Protein AF-A0A3A6MXV9-F1 (afdb_monomer)

Foldseek 3Di:
DPDPPQDVVVLLVLLLVLLVLLLCLVVVVLVDCLQVVQCVVDDVNHGVSLVSLVLSLVLLVCLLVVVLVVNLVSLVVVLVVLVVVCVVCVVVVHHRPSSVVSSVSSVVSSVCSVPHDDDNVSSNVSSVVRSVVSVCSSVVCVVVVVVPVPCPPDVVVLVVVVVVVVVVVVVVVVVVVVVVPPDDDDDDDDDDDDDDDDDDDDDDDDDDDPDDDQPWDWWAFLVRDTDTDRQAQAKEFEDFLPDPLVLLLLVVLLVDDLSHRHAYEYEDQPDSVPVNVRSVSSCVSNVSNPTYIYDHDDPDPDPRKIWHCPPHIDIDHGNVRSSVVSVPRD

Mean predicted aligned error: 14.32 Å

Radius of gyration: 31.16 Å; Cα contacts (8 Å, |Δi|>4): 340; chains: 1; bounding box: 63×46×112 Å

Sequence (330 aa):
MRCVFQSPALYTALALYAAGLSYFTSAGLCITDACGQTVHYAFLGYPWGVWGAVFYAVVAGLFAAGAVWPLRAAMLVGVGVHAYLVAILIRNGISCLLCLHLAFLALGLAVAAFTVRLSPLVARRYAFLFSLPAIAIVLAPAMFGYAHTQREPDLAEVLDALRQEAAGEFRAGTHSAQTAADFREPVPADEPAKPAAHPEKPVPEPSPKQEGPEPVLLAFDARGTVVQLNLRERPALLFSWWCSSCDRALSEAIKMPPERRPVPVATYFRDRNNLQAEIQRSQEKASLLGPVYHVLEPPAEGVPALLWHDGELRTVVGAASVLDAMAHVP

pLDDT: mean 77.23, std 16.77, range [41.44, 98.5]

Solvent-accessible surface area (backbone atoms only — not comparable to full-atom values): 19382 Å² total; per-residue (Å²): 135,84,78,85,86,74,52,68,64,56,57,50,52,52,51,49,49,50,49,52,52,46,45,46,44,55,72,67,65,42,92,48,69,67,64,69,59,36,52,84,63,35,58,95,84,37,42,56,48,59,54,50,48,53,48,51,52,51,47,49,50,28,46,37,69,57,38,61,67,63,32,46,51,51,31,53,50,50,31,52,51,37,51,50,53,51,50,52,33,50,74,70,76,42,84,53,71,64,62,52,49,51,32,54,48,39,45,51,52,32,54,45,60,74,70,54,87,74,53,64,70,57,36,42,60,52,26,62,74,51,45,56,59,51,51,49,63,57,47,50,48,65,62,52,48,60,67,58,74,70,67,68,75,55,64,67,59,55,52,49,50,53,50,50,52,58,55,49,57,56,58,62,55,56,69,66,54,68,80,68,70,86,77,76,82,88,77,85,86,83,87,82,90,80,85,89,80,80,91,75,83,81,75,85,72,79,77,76,78,83,72,69,82,74,68,55,47,77,29,24,43,90,85,69,48,81,42,78,42,52,21,69,80,42,34,36,35,35,28,34,69,85,41,70,62,24,52,58,50,54,55,55,40,55,74,41,59,82,88,66,31,44,45,44,30,35,28,80,72,87,51,74,94,44,44,67,62,51,50,51,48,32,37,66,73,46,47,86,71,43,83,47,30,35,31,91,74,63,96,55,100,54,67,19,20,34,36,32,39,86,92,50,87,44,76,39,63,35,44,70,52,32,54,58,45,64,75,68,59,121

Secondary structure (DSSP, 8-state):
---S---HHHHHHHHHHHHHHHHHIIIII-SSTTTGGGGGG-BTTB-HHHHHHHHHHHHHHHHHTT-HHHHHHHHHHHHHHHHHHHHHHHHTT---HHHHHHHHHHHHHHHHHHH----HHHHHHHHHHHHHHHHHHHHHHHHHHHHHTT-PPPHHHHHHHHHHHHHHHHHHHHHHHTTS-S--PPPPP----------PPPP-PPPPP-PPPP-EEEEE-TTS-EEEEETTTS-EEEE-TT-HHHHHHHHHHHHS-GGGPPEEEE---S-GGGHHHHHHHHHHHHGGGSPPEE-SS-SSSSSSEEEEESSSEEEEESHHHHHHHHHH--

Nearest PDB structures (foldseek):
  3zx6-assembly1_B  TM=2.839E-01  e=4.112E+00  Archaeoglobus fulgidus DSM 4304

Structure (mmCIF, N/CA/C/O backbone):
data_AF-A0A3A6MXV9-F1
#
_entry.id   AF-A0A3A6MXV9-F1
#
loop_
_atom_site.group_PDB
_atom_site.id
_atom_site.type_symbol
_atom_site.label_atom_id
_atom_site.label_alt_id
_atom_site.label_comp_id
_atom_site.label_asym_id
_atom_site.label_entity_id
_atom_site.label_seq_id
_atom_site.pdbx_PDB_ins_code
_atom_site.Cartn_x
_atom_site.Cartn_y
_atom_site.Cartn_z
_atom_site.occupancy
_atom_site.B_iso_or_equiv
_atom_site.auth_seq_id
_atom_site.auth_comp_id
_atom_site.auth_asym_id
_atom_site.auth_atom_id
_atom_site.pdbx_PDB_model_num
ATOM 1 N N . MET A 1 1 ? 23.632 19.189 -43.842 1.00 42.81 1 MET A N 1
ATOM 2 C CA . MET A 1 1 ? 23.562 19.178 -42.365 1.00 42.81 1 MET A CA 1
ATOM 3 C C . MET A 1 1 ? 23.322 17.745 -41.898 1.00 42.81 1 MET A C 1
ATOM 5 O O . MET A 1 1 ? 22.244 17.219 -42.132 1.00 42.81 1 MET A O 1
ATOM 9 N N . ARG A 1 2 ? 24.334 17.067 -41.338 1.00 41.44 2 ARG A N 1
ATOM 10 C CA . ARG A 1 2 ? 24.153 15.760 -40.682 1.00 41.44 2 ARG A CA 1
ATOM 11 C C . ARG A 1 2 ? 23.713 16.052 -39.244 1.00 41.44 2 ARG A C 1
ATOM 13 O O . ARG A 1 2 ? 24.496 16.616 -38.490 1.00 41.44 2 ARG A O 1
ATOM 20 N N . CYS A 1 3 ? 22.455 15.773 -38.904 1.00 43.03 3 CYS A N 1
ATOM 21 C CA . CYS A 1 3 ? 21.920 16.000 -37.560 1.00 43.03 3 CYS A CA 1
ATOM 22 C C . CYS A 1 3 ? 22.746 15.227 -36.517 1.00 43.03 3 CYS A C 1
ATOM 24 O O . CYS A 1 3 ? 22.893 14.012 -36.607 1.00 43.03 3 CYS A O 1
ATOM 26 N N . VAL A 1 4 ? 23.270 15.952 -35.528 1.00 46.72 4 VAL A N 1
ATOM 27 C CA . VAL A 1 4 ? 24.241 15.502 -34.510 1.00 46.72 4 VAL A CA 1
ATOM 28 C C . VAL A 1 4 ? 23.614 14.613 -33.411 1.00 46.72 4 VAL A C 1
ATOM 30 O O . VAL A 1 4 ? 24.307 14.112 -32.536 1.00 46.72 4 VAL A O 1
ATOM 33 N N . PHE A 1 5 ? 22.317 14.309 -33.478 1.00 47.00 5 PHE A N 1
ATOM 34 C CA . PHE A 1 5 ? 21.586 13.579 -32.427 1.00 47.00 5 PHE A CA 1
ATOM 35 C C . PHE A 1 5 ? 21.514 12.045 -32.601 1.00 47.00 5 PHE A C 1
ATOM 37 O O . PHE A 1 5 ? 20.592 11.402 -32.112 1.00 47.00 5 PHE A O 1
ATOM 44 N N . GLN A 1 6 ? 22.481 11.424 -33.285 1.00 55.59 6 GLN A N 1
ATOM 45 C CA . GLN A 1 6 ? 22.516 9.967 -33.512 1.00 55.59 6 GLN A CA 1
ATOM 46 C C . GLN A 1 6 ? 23.668 9.283 -32.770 1.00 55.59 6 GLN A C 1
ATOM 48 O O . GLN A 1 6 ? 24.400 8.488 -33.354 1.00 55.59 6 GLN A O 1
ATOM 53 N N . SER A 1 7 ? 23.868 9.594 -31.489 1.00 61.34 7 SER A N 1
ATOM 54 C CA . SER A 1 7 ? 24.841 8.871 -30.670 1.00 61.34 7 SER A CA 1
ATOM 55 C C . SER A 1 7 ? 24.144 7.663 -30.009 1.00 61.34 7 SER A C 1
ATOM 57 O O . SER A 1 7 ? 23.321 7.830 -29.109 1.00 61.34 7 SER A O 1
ATOM 59 N N . PRO A 1 8 ? 24.425 6.419 -30.437 1.00 62.41 8 PRO A N 1
ATOM 60 C CA . PRO A 1 8 ? 23.927 5.215 -29.762 1.00 62.41 8 PRO A CA 1
ATOM 61 C C . PRO A 1 8 ? 24.428 5.103 -28.317 1.00 62.41 8 PRO A C 1
ATOM 63 O O . PRO A 1 8 ? 23.800 4.434 -27.497 1.00 62.41 8 PRO A O 1
ATOM 66 N N . ALA A 1 9 ? 25.506 5.818 -27.978 1.00 63.59 9 ALA A N 1
ATOM 67 C CA . ALA A 1 9 ? 25.952 6.006 -26.604 1.00 63.59 9 ALA A CA 1
ATOM 68 C C . ALA A 1 9 ? 24.877 6.688 -25.739 1.00 63.59 9 ALA A C 1
ATOM 70 O O . ALA A 1 9 ? 24.626 6.234 -24.628 1.00 63.59 9 ALA A O 1
ATOM 71 N N . LEU A 1 10 ? 24.190 7.714 -26.258 1.00 66.69 10 LEU A N 1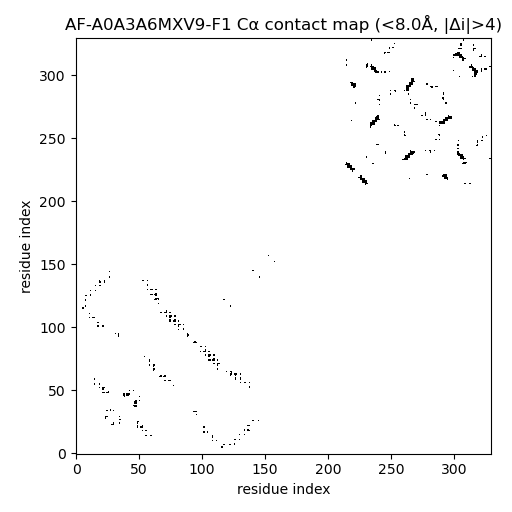
ATOM 72 C CA . LEU A 1 10 ? 23.129 8.421 -25.534 1.00 66.69 10 LEU A CA 1
ATOM 73 C C . LEU A 1 10 ? 21.915 7.518 -25.282 1.00 66.69 10 LEU A C 1
ATOM 75 O O . LEU A 1 10 ? 21.396 7.490 -24.171 1.00 66.69 10 LEU A O 1
ATOM 79 N N . TYR A 1 11 ? 21.495 6.744 -26.289 1.00 63.72 11 TYR A N 1
ATOM 80 C CA . TYR A 1 11 ? 20.372 5.808 -26.146 1.00 63.72 11 TYR A CA 1
ATOM 81 C C . TYR A 1 11 ? 20.656 4.758 -25.071 1.00 63.72 11 TYR A C 1
ATOM 83 O O . TYR A 1 11 ? 19.809 4.447 -24.237 1.00 63.72 11 TYR A O 1
ATOM 91 N N . THR A 1 12 ? 21.887 4.254 -25.060 1.00 62.16 12 THR A N 1
ATOM 92 C CA . THR A 1 12 ? 22.281 3.213 -24.118 1.00 62.16 12 THR A CA 1
ATOM 93 C C . THR A 1 12 ? 22.479 3.761 -22.704 1.00 62.16 12 THR A C 1
ATOM 95 O O . THR A 1 12 ? 22.063 3.124 -21.740 1.00 62.16 12 THR A O 1
ATOM 98 N N . ALA A 1 13 ? 23.028 4.972 -22.571 1.00 67.19 13 ALA A N 1
ATOM 99 C CA . ALA A 1 13 ? 23.107 5.675 -21.295 1.00 67.19 13 ALA A CA 1
ATOM 100 C C . ALA A 1 13 ? 21.711 5.955 -20.715 1.00 67.19 13 ALA A C 1
ATOM 102 O O . ALA A 1 13 ? 21.497 5.738 -19.527 1.00 67.19 13 ALA A O 1
ATOM 103 N N . LEU A 1 14 ? 20.744 6.358 -21.549 1.00 65.00 14 LEU A N 1
ATOM 104 C CA . LEU A 1 14 ? 19.353 6.562 -21.131 1.00 65.00 14 LEU A CA 1
ATOM 105 C C . LEU A 1 14 ? 18.675 5.253 -20.705 1.00 65.00 14 LEU A C 1
ATOM 107 O O . LEU A 1 14 ? 17.962 5.244 -19.707 1.00 65.00 14 LEU A O 1
ATOM 111 N N . ALA A 1 15 ? 18.917 4.146 -21.414 1.00 64.12 15 ALA A N 1
ATOM 112 C CA . ALA A 1 15 ? 18.373 2.837 -21.051 1.00 64.12 15 ALA A CA 1
ATOM 113 C C . ALA A 1 15 ? 18.965 2.304 -19.733 1.00 64.12 15 ALA A C 1
ATOM 115 O O . ALA A 1 15 ? 18.234 1.788 -18.891 1.00 64.12 15 ALA A O 1
ATOM 116 N N . LEU A 1 16 ? 20.272 2.471 -19.515 1.00 65.00 16 LEU A N 1
ATOM 117 C CA . LEU A 1 16 ? 20.921 2.104 -18.254 1.00 65.00 16 LEU A CA 1
ATOM 118 C C . LEU A 1 16 ? 20.510 2.998 -17.095 1.00 65.00 16 LEU A C 1
ATOM 120 O O . LEU A 1 16 ? 20.307 2.503 -15.990 1.00 65.00 16 LEU A O 1
ATOM 124 N N . TYR A 1 17 ? 20.349 4.294 -17.348 1.00 69.75 17 TYR A N 1
ATOM 125 C CA . TYR A 1 17 ? 19.795 5.217 -16.371 1.00 69.75 17 TYR A CA 1
ATOM 126 C C . TYR A 1 17 ? 18.364 4.811 -15.994 1.00 69.75 17 TYR A C 1
ATOM 128 O O . TYR A 1 17 ? 18.056 4.730 -14.811 1.00 69.75 17 TYR A O 1
ATOM 136 N N . ALA A 1 18 ? 17.522 4.451 -16.971 1.00 65.06 18 ALA A N 1
ATOM 137 C CA . ALA A 1 18 ? 16.171 3.941 -16.729 1.00 65.06 18 ALA A CA 1
ATOM 138 C C . ALA A 1 18 ? 16.171 2.647 -15.901 1.00 65.06 18 ALA A C 1
ATOM 140 O O . ALA A 1 18 ? 15.389 2.521 -14.958 1.00 65.06 18 ALA A O 1
ATOM 141 N N . ALA A 1 19 ? 17.057 1.700 -16.228 1.00 63.38 19 ALA A N 1
ATOM 142 C CA . ALA A 1 19 ? 17.192 0.431 -15.517 1.00 63.38 19 ALA A CA 1
ATOM 143 C C . ALA A 1 19 ? 17.711 0.631 -14.084 1.00 63.38 19 ALA A C 1
ATOM 145 O O . ALA A 1 19 ? 17.154 0.065 -13.148 1.00 63.38 19 ALA A O 1
ATOM 146 N N . GLY A 1 20 ? 18.723 1.483 -13.899 1.00 67.31 20 GLY A N 1
ATOM 147 C CA . GLY A 1 20 ? 19.256 1.845 -12.586 1.00 67.31 20 GLY A CA 1
ATOM 148 C C . GLY A 1 20 ? 18.233 2.588 -11.727 1.00 67.31 20 GLY A C 1
ATOM 149 O O . GLY A 1 20 ? 18.083 2.269 -10.553 1.00 67.31 20 GLY A O 1
ATOM 150 N N . LEU A 1 21 ? 17.473 3.518 -12.313 1.00 65.62 21 LEU A N 1
ATOM 151 C CA . LEU A 1 21 ? 16.408 4.246 -11.622 1.00 65.62 21 LEU A CA 1
ATOM 152 C C . LEU A 1 21 ? 15.254 3.308 -11.237 1.00 65.62 21 LEU A C 1
ATOM 154 O O . LEU A 1 21 ? 14.772 3.362 -10.110 1.00 65.62 21 LEU A O 1
ATOM 158 N N . SER A 1 22 ? 14.866 2.396 -12.135 1.00 60.88 22 SER A N 1
ATOM 159 C CA . SER A 1 22 ? 13.854 1.364 -11.862 1.00 60.88 22 SER A CA 1
ATOM 160 C C . SER A 1 22 ? 14.312 0.400 -10.761 1.00 60.88 22 SER A C 1
ATOM 162 O O . SER A 1 22 ? 13.540 0.060 -9.862 1.00 60.88 22 SER A O 1
ATOM 164 N N . TYR A 1 23 ? 15.589 0.014 -10.769 1.00 63.88 23 TYR A N 1
ATOM 165 C CA . TYR A 1 23 ? 16.181 -0.785 -9.702 1.00 63.88 23 TYR A CA 1
ATOM 166 C C . TYR A 1 23 ? 16.133 -0.049 -8.359 1.00 63.88 23 TYR A C 1
ATOM 168 O O . TYR A 1 23 ? 15.606 -0.586 -7.383 1.00 63.88 23 TYR A O 1
ATOM 176 N N . PHE A 1 24 ? 16.589 1.203 -8.333 1.00 63.06 24 PHE A N 1
ATOM 177 C CA . PHE A 1 24 ? 16.574 2.045 -7.140 1.00 63.06 24 PHE A CA 1
ATOM 178 C C . PHE A 1 24 ? 15.153 2.176 -6.570 1.00 63.06 24 PHE A C 1
ATOM 180 O O . PHE A 1 24 ? 14.959 2.084 -5.361 1.00 63.06 24 PHE A O 1
ATOM 187 N N . THR A 1 25 ? 14.130 2.272 -7.428 1.00 58.31 25 THR A N 1
ATOM 188 C CA . THR A 1 25 ? 12.729 2.251 -6.974 1.00 58.31 25 THR A CA 1
ATOM 189 C C . THR A 1 25 ? 12.270 0.916 -6.408 1.00 58.31 25 THR A C 1
ATOM 191 O O . THR A 1 25 ? 11.519 0.904 -5.436 1.00 58.31 25 THR A O 1
ATOM 194 N N . SER A 1 26 ? 12.707 -0.202 -6.992 1.00 55.72 26 SER A N 1
ATOM 195 C CA . SER A 1 26 ? 12.303 -1.546 -6.561 1.00 55.72 26 SER A CA 1
ATOM 196 C C . SER A 1 26 ? 12.978 -1.997 -5.263 1.00 55.72 26 SER A C 1
ATOM 198 O O . SER A 1 26 ? 12.388 -2.761 -4.509 1.00 55.72 26 SER A O 1
ATOM 200 N N . ALA A 1 27 ? 14.170 -1.475 -4.959 1.00 57.47 27 ALA A N 1
ATOM 201 C CA . ALA A 1 27 ? 14.917 -1.763 -3.734 1.00 57.47 27 ALA A CA 1
ATOM 202 C C . ALA A 1 27 ? 14.383 -1.012 -2.493 1.00 57.47 27 ALA A C 1
ATOM 204 O O . ALA A 1 27 ? 15.086 -0.894 -1.495 1.00 57.47 27 ALA A O 1
ATOM 205 N N . GLY A 1 28 ? 13.167 -0.456 -2.553 1.00 50.59 28 GLY A N 1
ATOM 206 C CA . GLY A 1 28 ? 12.550 0.250 -1.426 1.00 50.59 28 GLY A CA 1
ATOM 207 C C . GLY A 1 28 ? 13.080 1.667 -1.180 1.00 50.59 28 GLY A C 1
ATOM 208 O O . GLY A 1 28 ? 12.608 2.334 -0.269 1.00 50.59 28 GLY A O 1
ATOM 209 N N . LEU A 1 29 ? 13.998 2.176 -2.012 1.00 49.97 29 LEU A N 1
ATOM 210 C CA . LEU A 1 29 ? 14.511 3.555 -1.921 1.00 49.97 29 LEU A CA 1
ATOM 211 C C . LEU A 1 29 ? 13.610 4.580 -2.626 1.00 49.97 29 LEU A C 1
ATOM 213 O O . LEU A 1 29 ? 13.958 5.755 -2.750 1.00 49.97 29 LEU A O 1
ATOM 217 N N . CYS A 1 30 ? 12.436 4.154 -3.095 1.00 51.25 30 CYS A N 1
ATOM 218 C CA . CYS A 1 30 ? 11.380 5.076 -3.473 1.00 51.25 30 CYS A CA 1
ATOM 219 C C . CYS A 1 30 ? 10.955 5.825 -2.195 1.00 51.25 30 CYS A C 1
ATOM 221 O O . CYS A 1 30 ? 10.228 5.284 -1.372 1.00 51.25 30 CYS A O 1
ATOM 223 N N . ILE A 1 31 ? 11.438 7.066 -2.040 1.00 47.78 31 ILE A N 1
ATOM 224 C CA . ILE A 1 31 ? 11.242 7.952 -0.868 1.00 47.78 31 ILE A CA 1
ATOM 225 C C . ILE A 1 31 ? 9.748 8.143 -0.522 1.00 47.78 31 ILE A C 1
ATOM 227 O O . ILE A 1 31 ? 9.400 8.597 0.563 1.00 47.78 31 ILE A O 1
ATOM 231 N N . THR A 1 32 ? 8.848 7.782 -1.439 1.00 52.66 32 THR A N 1
ATOM 232 C CA . THR A 1 32 ? 7.401 7.865 -1.265 1.00 52.66 32 THR A CA 1
ATOM 233 C C . THR A 1 32 ? 6.772 6.481 -1.084 1.00 52.66 32 THR A C 1
ATOM 235 O O . THR A 1 32 ? 6.899 5.628 -1.967 1.00 52.66 32 THR A O 1
ATOM 238 N N . ASP A 1 33 ? 5.962 6.326 -0.032 1.00 56.81 33 ASP A N 1
ATOM 239 C CA . ASP A 1 33 ? 5.089 5.170 0.258 1.00 56.81 33 ASP A CA 1
ATOM 240 C C . ASP A 1 33 ? 4.231 4.690 -0.931 1.00 56.81 33 ASP A C 1
ATOM 242 O O . ASP A 1 33 ? 3.772 3.548 -0.962 1.00 56.81 33 ASP A O 1
ATOM 246 N N . ALA A 1 34 ? 4.041 5.543 -1.941 1.00 57.94 34 ALA A N 1
ATOM 247 C CA . ALA A 1 34 ? 3.333 5.242 -3.179 1.00 57.94 34 ALA A CA 1
ATOM 248 C C . ALA A 1 34 ? 3.830 3.961 -3.873 1.00 57.94 34 ALA A C 1
ATOM 250 O O . ALA A 1 34 ? 3.016 3.184 -4.364 1.00 57.94 34 ALA A O 1
ATOM 251 N N . CYS A 1 35 ? 5.147 3.715 -3.891 1.00 59.00 35 CYS A N 1
ATOM 252 C CA . CYS A 1 35 ? 5.720 2.511 -4.498 1.00 59.00 35 CYS A CA 1
ATOM 253 C C . CYS A 1 35 ? 5.377 1.248 -3.683 1.00 59.00 35 CYS A C 1
ATOM 255 O O . CYS A 1 35 ? 5.033 0.219 -4.264 1.00 59.00 35 CYS A O 1
ATOM 257 N N . GLY A 1 36 ? 5.396 1.338 -2.348 1.00 58.66 36 GLY A N 1
ATOM 258 C CA . GLY A 1 36 ? 5.031 0.238 -1.447 1.00 58.66 36 GLY A CA 1
ATOM 259 C C . GLY A 1 36 ? 3.548 -0.132 -1.519 1.00 58.66 36 GLY A C 1
ATOM 260 O O . GLY A 1 36 ? 3.197 -1.299 -1.407 1.00 58.66 36 GLY A O 1
ATOM 261 N N . GLN A 1 37 ? 2.666 0.825 -1.820 1.00 59.44 37 GLN A N 1
ATOM 262 C CA . GLN A 1 37 ? 1.247 0.523 -2.036 1.00 59.44 37 GLN A CA 1
ATOM 263 C C . GLN A 1 37 ? 0.957 -0.143 -3.388 1.00 59.44 37 GLN A C 1
ATOM 265 O O . GLN A 1 37 ? -0.128 -0.692 -3.579 1.00 59.44 37 GLN A O 1
ATOM 270 N N . THR A 1 38 ? 1.920 -0.176 -4.322 1.00 62.22 38 THR A N 1
ATOM 271 C CA . THR A 1 38 ? 1.733 -0.917 -5.582 1.00 62.22 38 THR A CA 1
ATOM 272 C C . THR A 1 38 ? 1.776 -2.434 -5.425 1.00 62.22 38 THR A C 1
ATOM 274 O O . THR A 1 38 ? 1.429 -3.143 -6.369 1.00 62.22 38 THR A O 1
ATOM 277 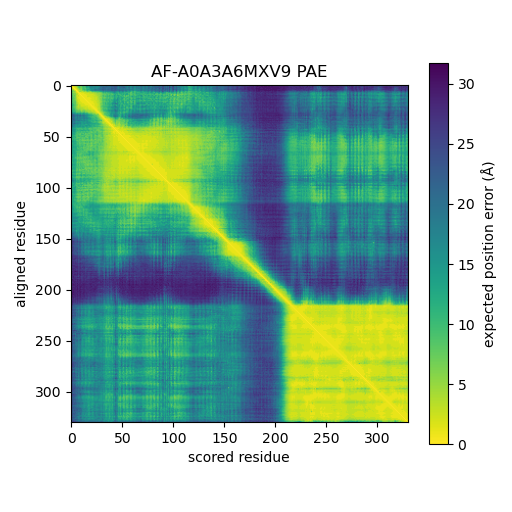N N . VAL A 1 39 ? 2.128 -2.939 -4.239 1.00 60.28 39 VAL A N 1
ATOM 278 C CA . VAL A 1 39 ? 2.101 -4.372 -3.917 1.00 60.28 39 VAL A CA 1
ATOM 279 C C . VAL A 1 39 ? 0.676 -4.933 -4.029 1.00 60.28 39 VAL A C 1
ATOM 281 O O . VAL A 1 39 ? 0.503 -6.052 -4.497 1.00 60.28 39 VAL A O 1
ATOM 284 N N . HIS A 1 40 ? -0.358 -4.129 -3.748 1.00 61.94 40 HIS A N 1
ATOM 285 C CA . HIS A 1 40 ? -1.759 -4.512 -3.983 1.00 61.94 40 HIS A CA 1
ATOM 286 C C . HIS A 1 40 ? -2.119 -4.656 -5.466 1.00 61.94 40 HIS A C 1
ATOM 288 O O . HIS A 1 40 ? -3.090 -5.322 -5.809 1.00 61.94 40 HIS A O 1
ATOM 294 N N . TYR A 1 41 ? -1.331 -4.053 -6.355 1.00 67.94 41 TYR A N 1
ATOM 295 C CA . TYR A 1 41 ? -1.480 -4.197 -7.798 1.00 67.94 41 TYR A CA 1
ATOM 296 C C . TYR A 1 41 ? -0.535 -5.264 -8.358 1.00 67.94 41 TYR A C 1
ATOM 298 O O . TYR A 1 41 ? -0.235 -5.218 -9.544 1.00 67.94 41 TYR A O 1
ATOM 306 N N . ALA A 1 42 ? -0.037 -6.202 -7.546 1.00 73.38 42 ALA A N 1
ATOM 307 C CA . ALA A 1 42 ? 0.883 -7.235 -8.006 1.00 73.38 42 ALA A CA 1
ATOM 308 C C . ALA A 1 42 ? 0.365 -7.957 -9.262 1.00 73.38 42 ALA A C 1
ATOM 310 O O . ALA A 1 42 ? -0.782 -8.398 -9.333 1.00 73.38 42 ALA A O 1
ATOM 311 N N . PHE A 1 43 ? 1.238 -8.107 -10.254 1.00 78.81 43 PHE A N 1
ATOM 312 C CA . PHE A 1 43 ? 0.957 -8.918 -11.430 1.00 78.81 43 PHE A CA 1
ATOM 313 C C . PHE A 1 43 ? 1.581 -10.295 -11.200 1.00 78.81 43 PHE A C 1
ATOM 315 O O . PHE A 1 43 ? 2.772 -10.396 -10.904 1.00 78.81 43 PHE A O 1
ATOM 322 N N . LEU A 1 44 ? 0.767 -11.354 -11.260 1.00 81.56 44 LEU A N 1
ATOM 323 C CA . LEU A 1 44 ? 1.183 -12.732 -10.952 1.00 81.56 44 LEU A CA 1
ATOM 324 C C . LEU A 1 44 ? 1.884 -12.874 -9.583 1.00 81.56 44 LEU A C 1
ATOM 326 O O . LEU A 1 44 ? 2.854 -13.614 -9.455 1.00 81.56 44 LEU A O 1
ATOM 330 N N . GLY A 1 45 ? 1.424 -12.132 -8.570 1.00 72.38 45 GLY A N 1
ATOM 331 C CA . GLY A 1 45 ? 1.983 -12.188 -7.212 1.00 72.38 45 GLY A CA 1
ATOM 332 C C . GLY A 1 45 ? 3.300 -11.430 -7.012 1.00 72.38 45 GLY A C 1
ATOM 333 O O . GLY A 1 45 ? 3.814 -11.407 -5.899 1.00 72.38 45 GLY A O 1
ATOM 334 N N . TYR A 1 46 ? 3.828 -10.762 -8.044 1.00 74.56 46 TYR A N 1
ATOM 335 C CA . TYR A 1 46 ? 5.040 -9.946 -7.941 1.00 74.56 46 TYR A CA 1
ATOM 336 C C . TYR A 1 46 ? 4.741 -8.448 -8.100 1.00 74.56 46 TYR A C 1
ATOM 338 O O . TYR A 1 46 ? 3.891 -8.065 -8.914 1.00 74.56 46 TYR A O 1
ATOM 346 N N . PRO A 1 47 ? 5.455 -7.569 -7.372 1.00 75.38 47 PRO A N 1
ATOM 347 C CA . PRO A 1 47 ? 5.270 -6.127 -7.481 1.00 75.38 47 PRO A CA 1
ATOM 348 C C . PRO A 1 47 ? 5.665 -5.616 -8.874 1.00 75.38 47 PRO A C 1
ATOM 350 O O . PRO A 1 47 ? 6.587 -6.132 -9.509 1.00 75.38 47 PRO A O 1
ATOM 353 N N . TRP A 1 48 ? 5.011 -4.546 -9.340 1.00 79.69 48 TRP A N 1
ATOM 354 C CA . TRP A 1 48 ? 5.253 -3.957 -10.669 1.00 79.69 48 TRP A CA 1
ATOM 355 C C . TRP A 1 48 ? 6.712 -3.574 -10.933 1.00 79.69 48 TRP A C 1
ATOM 357 O O . TRP A 1 48 ? 7.146 -3.616 -12.082 1.00 79.69 48 TRP A O 1
ATOM 367 N N . GLY A 1 49 ? 7.485 -3.242 -9.894 1.00 76.00 49 GLY A N 1
ATOM 368 C CA . GLY A 1 49 ? 8.917 -2.962 -10.028 1.00 76.00 49 GLY A CA 1
ATOM 369 C C . GLY A 1 49 ? 9.705 -4.131 -10.632 1.00 76.00 49 GLY A C 1
ATOM 370 O O . GLY A 1 49 ? 10.554 -3.913 -11.494 1.00 76.00 49 GLY A O 1
ATOM 371 N N . VAL A 1 50 ? 9.369 -5.373 -10.256 1.00 76.75 50 VAL A N 1
ATOM 372 C CA . VAL A 1 50 ? 9.992 -6.588 -10.813 1.00 76.75 50 VAL A CA 1
ATOM 373 C C . VAL A 1 50 ? 9.662 -6.715 -12.298 1.00 76.75 50 VAL A C 1
ATOM 375 O O . VAL A 1 50 ? 10.553 -6.917 -13.121 1.00 76.75 50 VAL A O 1
ATOM 378 N N . TRP A 1 51 ? 8.397 -6.514 -12.670 1.00 82.25 51 TRP A N 1
ATOM 379 C CA . TRP A 1 51 ? 7.968 -6.553 -14.071 1.00 82.25 51 TRP A CA 1
ATOM 380 C C . TRP A 1 51 ? 8.574 -5.431 -14.913 1.00 82.25 51 TRP A C 1
ATOM 382 O O . TRP A 1 51 ? 8.920 -5.661 -16.070 1.00 82.25 51 TRP A O 1
ATOM 392 N N . GLY A 1 52 ? 8.776 -4.246 -14.333 1.00 81.25 52 GLY A N 1
ATOM 393 C CA . GLY A 1 52 ? 9.527 -3.162 -14.961 1.00 81.25 52 GLY A CA 1
ATOM 394 C C . GLY A 1 52 ? 10.965 -3.580 -15.278 1.00 81.25 52 GLY A C 1
ATOM 395 O O . GLY A 1 52 ? 11.426 -3.397 -16.403 1.00 81.25 52 GLY A O 1
ATOM 396 N N . ALA A 1 53 ? 11.657 -4.216 -14.329 1.00 77.06 53 ALA A N 1
ATOM 397 C CA . ALA A 1 53 ? 13.009 -4.729 -14.544 1.00 77.06 53 ALA A CA 1
ATOM 398 C C . ALA A 1 53 ? 13.060 -5.792 -15.660 1.00 77.06 53 ALA A C 1
ATOM 400 O O . ALA A 1 53 ? 13.905 -5.707 -16.555 1.00 77.06 53 ALA A O 1
ATOM 401 N N . VAL A 1 54 ? 12.113 -6.740 -15.661 1.00 81.06 54 VAL A N 1
ATOM 402 C CA . VAL A 1 54 ? 11.968 -7.747 -16.731 1.00 81.06 54 VAL A CA 1
ATOM 403 C C . VAL A 1 54 ? 11.735 -7.076 -18.086 1.00 81.06 54 VAL A C 1
ATOM 405 O O . VAL A 1 54 ? 12.399 -7.414 -19.065 1.00 81.06 54 VAL A O 1
ATOM 408 N N . PHE A 1 55 ? 10.841 -6.088 -18.151 1.00 86.00 55 PHE A N 1
ATOM 409 C CA . PHE A 1 55 ? 10.562 -5.330 -19.367 1.00 86.00 55 PHE A CA 1
ATOM 410 C C . PHE A 1 55 ? 11.825 -4.664 -19.930 1.00 86.00 55 PHE A C 1
ATOM 412 O O . PHE A 1 55 ? 12.150 -4.849 -21.105 1.00 86.00 55 PHE A O 1
ATOM 419 N N . TYR A 1 56 ? 12.579 -3.938 -19.099 1.00 81.00 56 TYR A N 1
ATOM 420 C CA . TYR A 1 56 ? 13.805 -3.273 -19.546 1.00 81.00 56 TYR A CA 1
ATOM 421 C C . TYR A 1 56 ? 14.890 -4.269 -19.976 1.00 81.00 56 TYR A C 1
ATOM 423 O O . TYR A 1 56 ? 15.611 -3.998 -20.939 1.00 81.00 56 TYR A O 1
ATOM 431 N N . ALA A 1 57 ? 14.972 -5.442 -19.341 1.00 79.50 57 ALA A N 1
ATOM 432 C CA . ALA A 1 57 ? 15.866 -6.514 -19.774 1.00 79.50 57 ALA A CA 1
ATOM 433 C C . ALA A 1 57 ? 15.493 -7.047 -21.171 1.00 79.50 57 ALA A C 1
ATOM 435 O O . ALA A 1 57 ? 16.369 -7.205 -22.025 1.00 79.50 57 ALA A O 1
ATOM 436 N N . VAL A 1 58 ? 14.198 -7.255 -21.444 1.00 84.88 58 VAL A N 1
ATOM 437 C CA . VAL A 1 58 ? 13.706 -7.659 -22.774 1.00 84.88 58 VAL A CA 1
ATOM 438 C C . VAL A 1 58 ? 14.024 -6.591 -23.819 1.00 84.88 58 VAL A C 1
ATOM 440 O O . VAL A 1 58 ? 14.575 -6.910 -24.872 1.00 84.88 58 VAL A O 1
ATOM 443 N N . VAL A 1 59 ? 13.745 -5.319 -23.529 1.00 86.19 59 VAL A N 1
ATOM 444 C CA . VAL A 1 59 ? 14.060 -4.189 -24.421 1.00 86.19 59 VAL A CA 1
ATOM 445 C C . VAL A 1 59 ? 15.557 -4.137 -24.741 1.00 86.19 59 VAL A C 1
ATOM 447 O O . VAL A 1 59 ? 15.932 -4.009 -25.909 1.00 86.19 59 VAL A O 1
ATOM 450 N N . ALA A 1 60 ? 16.418 -4.295 -23.733 1.00 78.56 60 ALA A N 1
ATOM 451 C CA . ALA A 1 60 ? 17.864 -4.342 -23.920 1.00 78.56 60 ALA A CA 1
ATOM 452 C C . ALA A 1 60 ? 18.291 -5.528 -24.804 1.00 78.56 60 ALA A C 1
ATOM 454 O O . ALA A 1 60 ? 19.113 -5.356 -25.705 1.00 78.56 60 ALA A O 1
ATOM 455 N N . GLY A 1 61 ? 17.701 -6.711 -24.604 1.00 81.00 61 GLY A N 1
ATOM 456 C CA . GLY A 1 61 ? 17.946 -7.892 -25.435 1.00 81.00 61 GLY A CA 1
ATOM 457 C C . GLY A 1 61 ? 17.519 -7.703 -26.895 1.00 81.00 61 GLY A C 1
ATOM 458 O O . GLY A 1 61 ? 18.273 -8.027 -27.812 1.00 81.00 61 GLY A O 1
ATOM 459 N N . LEU A 1 62 ? 16.345 -7.110 -27.133 1.00 84.69 62 LEU A N 1
ATOM 460 C CA . LEU A 1 62 ? 15.852 -6.805 -28.482 1.00 84.69 62 LEU A CA 1
ATOM 461 C C . LEU A 1 62 ? 16.739 -5.780 -29.195 1.00 84.69 62 LEU A C 1
ATOM 463 O O . LEU A 1 62 ? 17.039 -5.935 -30.382 1.00 84.69 62 LEU A O 1
ATOM 467 N N . PHE A 1 63 ? 17.203 -4.762 -28.467 1.00 81.19 63 PHE A N 1
ATOM 468 C CA . PHE A 1 63 ? 18.180 -3.804 -28.973 1.00 81.19 63 PHE A CA 1
ATOM 469 C C . PHE A 1 63 ? 19.503 -4.495 -29.333 1.00 81.19 63 PHE A C 1
ATOM 471 O O . PHE A 1 63 ? 20.042 -4.272 -30.419 1.00 81.19 63 PHE A O 1
ATOM 478 N N . ALA A 1 64 ? 19.986 -5.392 -28.469 1.00 76.12 64 ALA A N 1
ATOM 479 C CA . ALA A 1 64 ? 21.207 -6.161 -28.686 1.00 76.12 64 ALA A CA 1
ATOM 480 C C . ALA A 1 64 ? 21.156 -7.075 -29.911 1.00 76.12 64 ALA A C 1
ATOM 482 O O . ALA A 1 64 ? 22.135 -7.182 -30.653 1.00 76.12 64 ALA A O 1
ATOM 483 N N . ALA A 1 65 ? 20.000 -7.689 -30.149 1.00 81.00 65 ALA A N 1
ATOM 484 C CA . ALA A 1 65 ? 19.749 -8.526 -31.312 1.00 81.00 65 ALA A CA 1
ATOM 485 C C . ALA A 1 65 ? 19.580 -7.724 -32.617 1.00 81.00 65 ALA A C 1
ATOM 487 O O . ALA A 1 65 ? 19.497 -8.317 -33.690 1.00 81.00 65 ALA A O 1
ATOM 488 N N . GLY A 1 66 ? 19.497 -6.388 -32.554 1.00 81.00 66 GLY A N 1
ATOM 489 C CA . GLY A 1 66 ? 19.156 -5.558 -33.710 1.00 81.00 66 GLY A CA 1
ATOM 490 C C . GLY A 1 66 ? 17.719 -5.776 -34.204 1.00 81.00 66 GLY A C 1
ATOM 491 O O . GLY A 1 66 ? 17.411 -5.485 -35.360 1.00 81.00 66 GLY A O 1
ATOM 492 N N . ALA A 1 67 ? 16.827 -6.285 -33.348 1.00 85.94 67 ALA A N 1
ATOM 493 C CA . ALA A 1 67 ? 15.443 -6.608 -33.678 1.00 85.94 67 ALA A CA 1
ATOM 494 C C . ALA A 1 67 ? 14.562 -5.345 -33.654 1.00 85.94 67 ALA A C 1
ATOM 496 O O . ALA A 1 67 ? 13.760 -5.136 -32.746 1.00 85.94 67 ALA A O 1
ATOM 497 N N . VAL A 1 68 ? 14.720 -4.479 -34.661 1.00 85.88 68 VAL A N 1
ATOM 498 C CA . VAL A 1 68 ? 14.140 -3.120 -34.685 1.00 85.88 68 VAL A CA 1
ATOM 499 C C . VAL A 1 68 ? 12.615 -3.104 -34.531 1.00 85.88 68 VAL A C 1
ATOM 501 O O . VAL A 1 68 ? 12.083 -2.299 -33.770 1.00 85.88 68 VAL A O 1
ATOM 504 N N . TRP A 1 69 ? 11.901 -3.972 -35.250 1.00 91.81 69 TRP A N 1
ATOM 505 C CA . TRP A 1 69 ? 10.435 -4.021 -35.195 1.00 91.81 69 TRP A CA 1
ATOM 506 C C . TRP A 1 69 ? 9.909 -4.516 -33.839 1.00 91.81 69 TRP A C 1
ATOM 508 O O . TRP A 1 69 ? 9.120 -3.792 -33.228 1.00 91.81 69 TRP A O 1
ATOM 518 N N . PRO A 1 70 ? 10.370 -5.671 -33.318 1.00 92.88 70 PRO A N 1
ATOM 519 C CA . PRO A 1 70 ? 10.017 -6.111 -31.970 1.00 92.88 70 PRO A CA 1
ATOM 520 C C . PRO A 1 70 ? 10.368 -5.092 -30.884 1.00 92.88 70 PRO A C 1
ATOM 522 O O . PRO A 1 70 ? 9.552 -4.849 -30.000 1.00 92.88 70 PRO A O 1
ATOM 525 N N . LEU A 1 71 ? 11.539 -4.447 -30.972 1.00 87.62 71 LEU A N 1
ATOM 526 C CA . LEU A 1 71 ? 11.944 -3.391 -30.042 1.00 87.62 71 LEU A CA 1
ATOM 527 C C . LEU A 1 71 ? 10.908 -2.263 -30.017 1.00 87.62 71 LEU A C 1
ATOM 529 O O . LEU A 1 71 ? 10.423 -1.889 -28.956 1.00 87.62 71 LEU A O 1
ATOM 533 N N . ARG A 1 72 ? 10.525 -1.744 -31.186 1.00 91.31 72 ARG A N 1
ATOM 534 C CA . ARG A 1 72 ? 9.528 -0.672 -31.303 1.00 91.31 72 ARG A CA 1
ATOM 535 C C . ARG A 1 72 ? 8.176 -1.060 -30.712 1.00 91.31 72 ARG A C 1
ATOM 537 O O . ARG A 1 72 ? 7.586 -0.259 -29.992 1.00 91.31 72 ARG A O 1
ATOM 544 N N . ALA A 1 73 ? 7.710 -2.276 -30.989 1.00 93.81 73 ALA A N 1
ATOM 545 C CA . ALA A 1 73 ? 6.468 -2.790 -30.423 1.00 93.81 73 ALA A CA 1
ATOM 546 C C . ALA A 1 73 ? 6.546 -2.880 -28.890 1.00 93.81 73 ALA A C 1
ATOM 548 O O . ALA A 1 73 ? 5.659 -2.373 -28.206 1.00 93.81 73 ALA A O 1
ATOM 549 N N . ALA A 1 74 ? 7.637 -3.435 -28.349 1.00 92.00 74 ALA A N 1
ATOM 550 C CA . ALA A 1 74 ? 7.864 -3.508 -26.908 1.00 92.00 74 ALA A CA 1
ATOM 551 C C . ALA A 1 74 ? 7.862 -2.113 -26.263 1.00 92.00 74 ALA A C 1
ATOM 553 O O . ALA A 1 74 ? 7.199 -1.910 -25.251 1.00 92.00 74 ALA A O 1
ATOM 554 N N . MET A 1 75 ? 8.517 -1.123 -26.876 1.00 91.94 75 MET A N 1
ATOM 555 C CA . MET A 1 75 ? 8.528 0.247 -26.351 1.00 91.94 75 MET A CA 1
ATOM 556 C C . MET A 1 75 ? 7.135 0.880 -26.311 1.00 91.94 75 MET A C 1
ATOM 558 O O . MET A 1 75 ? 6.800 1.533 -25.326 1.00 91.94 75 MET A O 1
ATOM 562 N N . LEU A 1 76 ? 6.298 0.661 -27.332 1.00 93.62 76 LEU A N 1
ATOM 563 C CA . LEU A 1 76 ? 4.911 1.141 -27.322 1.00 93.62 76 LEU A CA 1
ATOM 564 C C . LEU A 1 76 ? 4.084 0.482 -26.212 1.00 93.62 76 LEU A C 1
ATOM 566 O O . LEU A 1 76 ? 3.347 1.175 -25.511 1.00 93.62 76 LEU A O 1
ATOM 570 N N . VAL A 1 77 ? 4.243 -0.831 -26.016 1.00 93.75 77 VAL A N 1
ATOM 571 C CA . VAL A 1 77 ? 3.602 -1.550 -24.905 1.00 93.75 77 VAL A CA 1
ATOM 572 C C . VAL A 1 77 ? 4.057 -0.972 -23.565 1.00 93.75 77 VAL A C 1
ATOM 574 O O . VAL A 1 77 ? 3.217 -0.667 -22.725 1.00 93.75 77 VAL A O 1
ATOM 577 N N . GLY A 1 78 ? 5.360 -0.741 -23.385 1.00 89.94 78 GLY A N 1
ATOM 578 C CA . GLY A 1 78 ? 5.909 -0.135 -22.170 1.00 89.94 78 GLY A CA 1
ATOM 579 C C . GLY A 1 78 ? 5.329 1.248 -21.870 1.00 89.94 78 GLY A C 1
ATOM 580 O O . GLY A 1 78 ? 4.950 1.518 -20.733 1.00 89.94 78 GLY A O 1
ATOM 581 N N . VAL A 1 79 ? 5.190 2.106 -22.888 1.00 92.69 79 VAL A N 1
ATOM 582 C CA . VAL A 1 79 ? 4.534 3.420 -22.749 1.00 92.69 79 VAL A CA 1
ATOM 583 C C . VAL A 1 79 ? 3.076 3.264 -22.315 1.00 92.69 79 VAL A C 1
ATOM 585 O O . VAL A 1 79 ? 2.645 3.949 -21.389 1.00 92.69 79 VAL A O 1
ATOM 588 N N . GLY A 1 80 ? 2.328 2.348 -22.939 1.00 93.06 80 GLY A N 1
ATOM 589 C CA . GLY A 1 80 ? 0.936 2.072 -22.577 1.00 93.06 80 GLY A CA 1
ATOM 590 C C . GLY A 1 80 ? 0.786 1.589 -21.132 1.00 93.06 80 GLY A C 1
ATOM 591 O O . GLY A 1 80 ? -0.052 2.105 -20.395 1.00 93.06 80 GLY A O 1
ATOM 592 N N . VAL A 1 81 ? 1.642 0.659 -20.700 1.00 90.06 81 VAL A N 1
ATOM 593 C CA . VAL A 1 81 ? 1.659 0.147 -19.321 1.00 90.06 81 VAL A CA 1
ATOM 594 C C . VAL A 1 81 ? 2.007 1.257 -18.327 1.00 90.06 81 VAL A C 1
ATOM 596 O O . VAL A 1 81 ? 1.305 1.418 -17.332 1.00 90.06 81 VAL A O 1
ATOM 599 N N . HIS A 1 82 ? 3.028 2.076 -18.596 1.00 87.69 82 HIS A N 1
ATOM 600 C CA . HIS A 1 82 ? 3.365 3.206 -17.725 1.00 87.69 82 HIS A CA 1
ATOM 601 C C . HIS A 1 82 ? 2.227 4.228 -17.625 1.00 87.69 82 HIS A C 1
ATOM 603 O O . HIS A 1 82 ? 1.910 4.672 -16.522 1.00 87.69 82 HIS A O 1
ATOM 609 N N . ALA A 1 83 ? 1.585 4.576 -18.743 1.00 90.81 83 ALA A N 1
ATOM 610 C CA . ALA A 1 83 ? 0.442 5.484 -18.749 1.00 90.81 83 ALA A CA 1
ATOM 611 C C . ALA A 1 83 ? -0.732 4.922 -17.931 1.00 90.81 83 ALA A C 1
ATOM 613 O O . ALA A 1 83 ? -1.333 5.648 -17.141 1.00 90.81 83 ALA A O 1
ATOM 614 N N . TYR A 1 84 ? -1.014 3.623 -18.065 1.00 91.12 84 TYR A N 1
ATOM 615 C CA . TYR A 1 84 ? -2.033 2.929 -17.281 1.00 91.12 84 TYR A CA 1
ATOM 616 C C . TYR A 1 84 ? -1.729 2.957 -15.776 1.00 91.12 84 TYR A C 1
ATOM 618 O O . TYR A 1 84 ? -2.593 3.333 -14.983 1.00 91.12 84 TYR A O 1
ATOM 626 N N . LEU A 1 85 ? -0.494 2.634 -15.379 1.00 85.62 85 LEU A N 1
ATOM 627 C CA . LEU A 1 85 ? -0.076 2.666 -13.975 1.00 85.62 85 LEU A CA 1
ATOM 628 C C . LEU A 1 85 ? -0.171 4.079 -13.389 1.00 85.62 85 LEU A C 1
ATOM 630 O O . LEU A 1 85 ? -0.709 4.256 -12.299 1.00 85.62 85 LEU A O 1
ATOM 634 N N . VAL A 1 86 ? 0.281 5.098 -14.125 1.00 87.81 86 VAL A N 1
ATOM 635 C CA . VAL A 1 86 ? 0.151 6.501 -13.705 1.00 87.81 86 VAL A CA 1
ATOM 636 C C . VAL A 1 86 ? -1.321 6.905 -13.573 1.00 87.81 86 VAL A C 1
ATOM 638 O O . VAL A 1 86 ? -1.685 7.540 -12.586 1.00 87.81 86 VAL A O 1
ATOM 641 N N . ALA A 1 87 ? -2.184 6.504 -14.510 1.00 89.94 87 ALA A N 1
ATOM 642 C CA . ALA A 1 87 ? -3.615 6.797 -14.447 1.00 89.94 87 ALA A CA 1
ATOM 643 C C . ALA A 1 87 ? -4.289 6.153 -13.224 1.00 89.94 87 ALA A C 1
ATOM 645 O O . ALA A 1 87 ? -5.097 6.802 -12.559 1.00 89.94 87 ALA A O 1
ATOM 646 N N . ILE A 1 88 ? -3.930 4.908 -12.887 1.00 84.88 88 ILE A N 1
ATOM 647 C CA . ILE A 1 88 ? -4.401 4.244 -11.664 1.00 84.88 88 ILE A CA 1
ATOM 648 C C . ILE A 1 88 ? -3.940 5.000 -10.424 1.00 84.88 88 ILE A C 1
ATOM 650 O O . ILE A 1 88 ? -4.754 5.247 -9.535 1.00 84.88 88 ILE A O 1
ATOM 654 N N . LEU A 1 89 ? -2.664 5.378 -10.350 1.00 82.88 89 LEU A N 1
ATOM 655 C CA . LEU A 1 89 ? -2.133 6.106 -9.198 1.00 82.88 89 LEU A CA 1
ATOM 656 C C . LEU A 1 89 ? -2.885 7.429 -8.997 1.00 82.88 89 LEU A C 1
ATOM 658 O O . LEU A 1 89 ? -3.402 7.676 -7.908 1.00 82.88 89 LEU A O 1
ATOM 662 N N . ILE A 1 90 ? -3.066 8.211 -10.066 1.00 84.62 90 ILE A N 1
ATOM 663 C CA . ILE A 1 90 ? -3.820 9.473 -10.027 1.00 84.62 90 ILE A CA 1
ATOM 664 C C . ILE A 1 90 ? -5.270 9.243 -9.584 1.00 84.62 90 ILE A C 1
ATOM 666 O O . ILE A 1 90 ? -5.770 9.973 -8.731 1.00 84.62 90 ILE A O 1
ATOM 670 N N . ARG A 1 91 ? -5.947 8.212 -10.110 1.00 85.06 91 ARG A N 1
ATOM 671 C CA . ARG A 1 91 ? -7.336 7.886 -9.737 1.00 85.06 91 ARG A CA 1
ATOM 672 C C . ARG A 1 91 ? -7.485 7.546 -8.251 1.00 85.06 91 ARG A C 1
ATOM 674 O O . ARG A 1 91 ? -8.539 7.804 -7.679 1.00 85.06 91 ARG A O 1
ATOM 681 N N . ASN A 1 92 ? -6.441 6.999 -7.635 1.00 75.56 92 ASN A N 1
ATOM 682 C CA . ASN A 1 92 ? -6.400 6.684 -6.208 1.00 75.56 92 ASN A CA 1
ATOM 683 C C . ASN A 1 92 ? -5.869 7.844 -5.344 1.00 75.56 92 ASN A C 1
ATOM 685 O O . ASN A 1 92 ? -5.607 7.652 -4.161 1.00 75.56 92 ASN A O 1
ATOM 689 N N . GLY A 1 93 ? -5.696 9.043 -5.914 1.00 78.12 93 GLY A N 1
ATOM 690 C CA . GLY A 1 93 ? -5.186 10.211 -5.191 1.00 78.12 93 GLY A CA 1
ATOM 691 C C . GLY A 1 93 ? -3.687 10.151 -4.887 1.00 78.12 93 GLY A C 1
ATOM 692 O O . GLY A 1 93 ? -3.201 10.906 -4.051 1.00 78.12 93 GLY A O 1
ATOM 693 N N . ILE A 1 94 ? -2.942 9.267 -5.555 1.00 78.75 94 ILE A N 1
ATOM 694 C CA . ILE A 1 94 ? -1.506 9.078 -5.354 1.00 78.75 94 ILE A CA 1
ATOM 695 C C . ILE A 1 94 ? -0.757 9.710 -6.531 1.00 78.75 94 ILE A C 1
ATOM 697 O O . ILE A 1 94 ? -0.775 9.202 -7.650 1.00 78.75 94 ILE A O 1
ATOM 701 N N . SER A 1 95 ? -0.040 10.807 -6.294 1.00 78.81 95 SER A N 1
ATOM 702 C CA . SER A 1 95 ? 0.864 11.398 -7.287 1.00 78.81 95 SER A CA 1
ATOM 703 C C . SER A 1 95 ? 2.314 11.026 -6.976 1.00 78.81 95 SER A C 1
ATOM 705 O O . SER A 1 95 ? 2.916 11.576 -6.056 1.00 78.81 95 SER A O 1
ATOM 707 N N . CYS A 1 96 ? 2.900 10.113 -7.755 1.00 78.81 96 CYS A N 1
ATOM 708 C CA . CYS A 1 96 ? 4.320 9.775 -7.647 1.00 78.81 96 CYS A CA 1
ATOM 709 C C . CYS A 1 96 ? 5.110 10.448 -8.779 1.00 78.81 96 CYS A C 1
ATOM 711 O O . CYS A 1 96 ? 5.045 10.019 -9.936 1.00 78.81 96 CYS A O 1
ATOM 713 N N . LEU A 1 97 ? 5.881 11.491 -8.444 1.00 78.00 97 LEU A N 1
ATOM 714 C CA . LEU A 1 97 ? 6.743 12.199 -9.403 1.00 78.00 97 LEU A CA 1
ATOM 715 C C . LEU A 1 97 ? 7.706 11.246 -10.116 1.00 78.00 97 LEU A C 1
ATOM 717 O O . LEU A 1 97 ? 7.991 11.434 -11.294 1.00 78.00 97 LEU A O 1
ATOM 721 N N . LEU A 1 98 ? 8.171 10.205 -9.431 1.00 75.50 98 LEU A N 1
ATOM 722 C CA . LEU A 1 98 ? 9.103 9.235 -9.988 1.00 75.50 98 LEU A CA 1
ATOM 723 C C . LEU A 1 98 ? 8.446 8.318 -11.029 1.00 75.50 98 LEU A C 1
ATOM 725 O O . LEU A 1 98 ? 9.008 8.132 -12.106 1.00 75.50 98 LEU A O 1
ATOM 729 N N . CYS A 1 99 ? 7.229 7.824 -10.775 1.00 80.69 99 CYS A N 1
ATOM 730 C CA . CYS A 1 99 ? 6.450 7.084 -11.777 1.00 80.69 99 CYS A CA 1
ATOM 731 C C . CYS A 1 99 ? 6.165 7.944 -13.014 1.00 80.69 99 CYS A C 1
ATOM 733 O O . CYS A 1 99 ? 6.246 7.450 -14.137 1.00 80.69 99 CYS A O 1
ATOM 735 N N . LEU A 1 100 ? 5.883 9.235 -12.813 1.00 84.69 100 LEU A N 1
ATOM 736 C CA . LEU A 1 100 ? 5.689 10.184 -13.904 1.00 84.69 100 LEU A CA 1
ATOM 737 C C . LEU A 1 100 ? 6.984 10.390 -14.713 1.00 84.69 100 LEU A C 1
ATOM 739 O O . LEU A 1 100 ? 6.952 10.343 -15.940 1.00 84.69 100 LEU A O 1
ATOM 743 N N . HIS A 1 101 ? 8.132 10.544 -14.044 1.00 80.94 101 HIS A N 1
ATOM 744 C CA . HIS A 1 101 ? 9.439 10.630 -14.706 1.00 80.94 101 HIS A CA 1
ATOM 745 C C . HIS A 1 101 ? 9.758 9.364 -15.507 1.00 80.94 101 HIS A C 1
ATOM 747 O O . HIS A 1 101 ? 10.187 9.467 -16.654 1.00 80.94 101 HIS A O 1
ATOM 753 N N . LEU A 1 102 ? 9.509 8.177 -14.946 1.00 80.19 102 LEU A N 1
ATOM 754 C CA . LEU A 1 102 ? 9.697 6.906 -15.649 1.00 80.19 102 LEU A CA 1
ATOM 755 C C . LEU A 1 102 ? 8.772 6.784 -16.868 1.00 80.19 102 LEU A C 1
ATOM 757 O O . LEU A 1 102 ? 9.216 6.329 -17.919 1.00 80.19 102 LEU A O 1
ATOM 761 N N . ALA A 1 103 ? 7.524 7.251 -16.775 1.00 86.62 103 ALA A N 1
ATOM 762 C CA . ALA A 1 103 ? 6.606 7.284 -17.912 1.00 86.62 103 ALA A CA 1
ATOM 763 C C . ALA A 1 103 ? 7.107 8.212 -19.036 1.00 86.62 103 ALA A C 1
ATOM 765 O O . ALA A 1 103 ? 7.112 7.820 -20.206 1.00 86.62 103 ALA A O 1
ATOM 766 N N . PHE A 1 104 ? 7.594 9.412 -18.698 1.00 85.06 104 PHE A N 1
ATOM 767 C CA . PHE A 1 104 ? 8.205 10.319 -19.676 1.00 85.06 104 PHE A CA 1
ATOM 768 C C . PHE A 1 104 ? 9.496 9.753 -20.275 1.00 85.06 104 PHE A C 1
ATOM 770 O O . PHE A 1 104 ? 9.736 9.903 -21.473 1.00 85.06 104 PHE A O 1
ATOM 777 N N . LEU A 1 105 ? 10.308 9.065 -19.472 1.00 81.12 105 LEU A N 1
ATOM 778 C CA . LEU A 1 105 ? 11.523 8.401 -19.933 1.00 81.12 105 LEU A CA 1
ATOM 779 C C . LEU A 1 105 ? 11.200 7.268 -20.916 1.00 81.12 105 LEU A C 1
ATOM 781 O O . LEU A 1 105 ? 11.811 7.199 -21.982 1.00 81.12 105 LEU A O 1
ATOM 785 N N . ALA A 1 106 ? 10.204 6.432 -20.610 1.00 84.94 106 ALA A N 1
ATOM 786 C CA . ALA A 1 106 ? 9.720 5.386 -21.507 1.00 84.94 106 ALA A CA 1
ATOM 787 C C . ALA A 1 106 ? 9.213 5.975 -22.834 1.00 84.94 106 ALA A C 1
ATOM 789 O O . ALA A 1 106 ? 9.566 5.475 -23.905 1.00 84.94 106 ALA A O 1
ATOM 790 N N . LEU A 1 107 ? 8.461 7.082 -22.781 1.00 88.62 107 LEU A N 1
ATOM 791 C CA . LEU A 1 107 ? 8.008 7.805 -23.971 1.00 88.62 107 LEU A CA 1
ATOM 792 C C . LEU A 1 107 ? 9.187 8.340 -24.796 1.00 88.62 107 LEU A C 1
ATOM 794 O O . LEU A 1 107 ? 9.229 8.140 -26.010 1.00 88.62 107 LEU A O 1
ATOM 798 N N . GLY A 1 108 ? 10.172 8.969 -24.152 1.00 82.44 108 GLY A N 1
ATOM 799 C CA . GLY A 1 108 ? 11.374 9.472 -24.817 1.00 82.44 108 GLY A CA 1
ATOM 800 C C . GLY A 1 108 ? 12.182 8.359 -25.490 1.00 82.44 108 GLY A C 1
ATOM 801 O O . GLY A 1 108 ? 12.579 8.488 -26.650 1.00 82.44 108 GLY A O 1
ATOM 802 N N . LEU A 1 109 ? 12.369 7.228 -24.804 1.00 81.31 109 LEU A N 1
ATOM 803 C CA . LEU A 1 109 ? 13.051 6.061 -25.361 1.00 81.31 109 LEU A CA 1
ATOM 804 C C . LEU A 1 109 ? 12.266 5.427 -26.522 1.00 81.31 109 LEU A C 1
ATOM 806 O O . LEU A 1 109 ? 12.882 4.962 -27.487 1.00 81.31 109 LEU A O 1
ATOM 810 N N . ALA A 1 110 ? 10.931 5.427 -26.463 1.00 87.94 110 ALA A N 1
ATOM 811 C CA . ALA A 1 110 ? 10.086 4.988 -27.56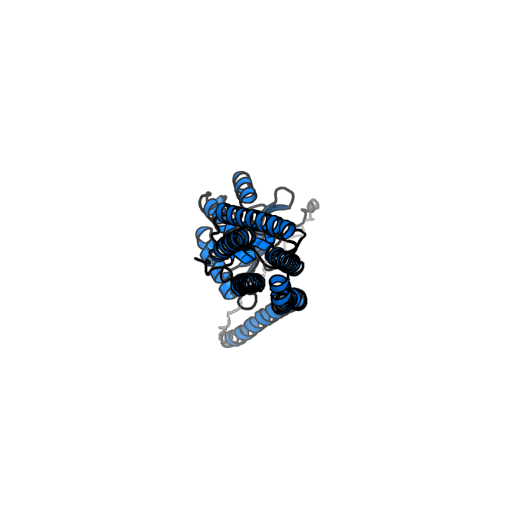7 1.00 87.94 110 ALA A CA 1
ATOM 812 C C . ALA A 1 110 ? 10.281 5.900 -28.785 1.00 87.94 110 ALA A C 1
ATOM 814 O O . ALA A 1 110 ? 10.650 5.415 -29.852 1.00 87.94 110 ALA A O 1
ATOM 815 N N . VAL A 1 111 ? 10.155 7.222 -28.627 1.00 85.50 111 VAL A N 1
ATOM 816 C CA . VAL A 1 111 ? 10.400 8.197 -29.708 1.00 85.50 111 VAL A CA 1
ATOM 817 C C . VAL A 1 111 ? 11.791 8.005 -30.319 1.00 85.50 111 VAL A C 1
ATOM 819 O O . VAL A 1 111 ? 11.939 7.964 -31.544 1.00 85.50 111 VAL A O 1
ATOM 822 N N . ALA A 1 112 ? 12.816 7.801 -29.491 1.00 79.62 112 ALA A N 1
ATOM 823 C CA . ALA A 1 112 ? 14.167 7.535 -29.967 1.00 79.62 112 ALA A CA 1
ATOM 824 C C . ALA A 1 112 ? 14.272 6.209 -30.757 1.00 79.62 112 ALA A C 1
ATOM 826 O O . ALA A 1 112 ? 14.915 6.181 -31.807 1.00 79.62 112 ALA A O 1
ATOM 827 N N . ALA A 1 113 ? 13.575 5.141 -30.350 1.00 83.75 113 ALA A N 1
ATOM 828 C CA . ALA A 1 113 ? 13.533 3.870 -31.091 1.00 83.75 113 ALA A CA 1
ATOM 829 C C . ALA A 1 113 ? 12.902 3.995 -32.498 1.00 83.75 113 ALA A C 1
ATOM 831 O O . ALA A 1 113 ? 13.230 3.231 -33.417 1.00 83.75 113 ALA A O 1
ATOM 832 N N . PHE A 1 114 ? 11.994 4.956 -32.693 1.00 86.81 114 PHE A N 1
ATOM 833 C CA . PHE A 1 114 ? 11.380 5.226 -33.997 1.00 86.81 114 PHE A CA 1
ATOM 834 C C . PHE A 1 114 ? 12.207 6.173 -34.874 1.00 86.81 114 PHE A C 1
ATOM 836 O O . PHE A 1 114 ? 12.197 6.033 -36.097 1.00 86.81 114 PHE A O 1
ATOM 843 N N . THR A 1 115 ? 12.950 7.099 -34.270 1.00 81.75 115 THR A N 1
ATOM 844 C CA . THR A 1 115 ? 13.657 8.176 -34.986 1.00 81.75 115 THR A CA 1
ATOM 845 C C . THR A 1 115 ? 15.126 7.866 -35.289 1.00 81.75 115 THR A C 1
ATOM 847 O O . THR A 1 115 ? 15.652 8.321 -36.309 1.00 81.75 115 THR A O 1
ATOM 850 N N . VAL A 1 116 ? 15.806 7.068 -34.461 1.00 77.69 116 VAL A N 1
ATOM 851 C CA . VAL A 1 116 ? 17.228 6.748 -34.648 1.00 77.69 116 VAL A CA 1
ATOM 852 C C . VAL A 1 116 ? 17.393 5.578 -35.620 1.00 77.69 116 VAL A C 1
ATOM 854 O O . VAL A 1 116 ? 16.936 4.461 -35.376 1.00 77.69 116 VAL A O 1
ATOM 857 N N . ARG A 1 117 ? 18.108 5.808 -36.728 1.00 79.44 117 ARG A N 1
ATOM 858 C CA . ARG A 1 117 ? 18.584 4.732 -37.609 1.00 79.44 117 ARG A CA 1
ATOM 859 C C . ARG A 1 117 ? 19.858 4.136 -37.018 1.00 79.44 117 ARG A C 1
ATOM 861 O O . ARG A 1 117 ? 20.945 4.665 -37.224 1.00 79.44 117 ARG A O 1
ATOM 868 N N . LEU A 1 118 ? 19.722 3.048 -36.270 1.00 67.50 118 LEU A N 1
ATOM 869 C CA . LEU A 1 118 ? 20.872 2.314 -35.752 1.00 67.50 118 LEU A CA 1
ATOM 870 C C . LEU A 1 118 ? 21.499 1.460 -36.851 1.00 67.50 118 LEU A C 1
ATOM 872 O O . LEU A 1 118 ? 20.824 0.637 -37.468 1.00 67.50 118 LEU A O 1
ATOM 876 N N . SER A 1 119 ? 22.803 1.630 -37.076 1.00 74.62 119 SER A N 1
ATOM 877 C CA . SER A 1 119 ? 23.543 0.645 -37.856 1.00 74.62 119 SER A CA 1
ATOM 878 C C . SER A 1 119 ? 23.713 -0.634 -37.015 1.00 74.62 119 SER A C 1
ATOM 880 O O . SER A 1 119 ? 24.010 -0.543 -35.817 1.00 74.62 119 SER A O 1
ATOM 882 N N . PRO A 1 120 ? 23.549 -1.833 -37.605 1.00 71.69 120 PRO A N 1
ATOM 883 C CA . PRO A 1 120 ? 23.586 -3.095 -36.860 1.00 71.69 120 PRO A CA 1
ATOM 884 C C . PRO A 1 120 ? 24.911 -3.309 -36.116 1.00 71.69 120 PRO A C 1
ATOM 886 O O . PRO A 1 120 ? 24.935 -3.810 -34.996 1.00 71.69 120 PRO A O 1
ATOM 889 N N . LEU A 1 121 ? 26.023 -2.881 -36.723 1.00 74.25 121 LEU A N 1
ATOM 890 C CA . LEU A 1 121 ? 27.366 -2.979 -36.144 1.00 74.25 121 LEU A CA 1
ATOM 891 C C . LEU A 1 121 ? 27.509 -2.156 -34.865 1.00 74.25 121 LEU A C 1
ATOM 893 O O . LEU A 1 121 ? 28.134 -2.598 -33.902 1.00 74.25 121 LEU A O 1
ATOM 897 N N . VAL A 1 122 ? 26.921 -0.961 -34.848 1.00 71.12 122 VAL A N 1
ATOM 898 C CA . VAL A 1 122 ? 27.002 -0.085 -33.687 1.00 71.12 122 VAL A CA 1
ATOM 899 C C . VAL A 1 122 ? 26.038 -0.560 -32.603 1.00 71.12 122 VAL A C 1
ATOM 901 O O . VAL A 1 122 ? 26.442 -0.650 -31.451 1.00 71.12 122 VAL A O 1
ATOM 904 N N . ALA A 1 123 ? 24.826 -0.994 -32.958 1.00 68.88 123 ALA A N 1
ATOM 905 C CA . ALA A 1 123 ? 23.921 -1.626 -31.997 1.00 68.88 123 ALA A CA 1
ATOM 906 C C . ALA A 1 123 ? 24.601 -2.803 -31.274 1.00 68.88 123 ALA A C 1
ATOM 908 O O . ALA A 1 123 ? 24.613 -2.842 -30.049 1.00 68.88 123 ALA A O 1
ATOM 909 N N . ARG A 1 124 ? 25.282 -3.691 -32.014 1.00 72.56 124 ARG A N 1
ATOM 910 C CA . ARG A 1 124 ? 25.952 -4.877 -31.456 1.00 72.56 124 ARG A CA 1
ATOM 911 C C . ARG A 1 124 ? 27.123 -4.544 -30.523 1.00 72.56 124 ARG A C 1
ATOM 913 O O . ARG A 1 124 ? 27.289 -5.193 -29.494 1.00 72.56 124 ARG A O 1
ATOM 920 N N . ARG A 1 125 ? 27.928 -3.526 -30.860 1.00 76.00 125 ARG A N 1
ATOM 921 C CA . ARG A 1 125 ? 29.089 -3.107 -30.050 1.00 76.00 125 ARG A CA 1
ATOM 922 C C . ARG A 1 125 ? 28.668 -2.475 -28.723 1.00 76.00 125 ARG A C 1
ATOM 924 O O . ARG A 1 125 ? 29.281 -2.746 -27.697 1.00 76.00 125 ARG A O 1
ATOM 931 N N . TYR A 1 126 ? 27.627 -1.649 -28.752 1.00 67.94 126 TYR A N 1
ATOM 932 C CA . TYR A 1 126 ? 27.101 -0.994 -27.555 1.00 67.94 126 TYR A CA 1
ATOM 933 C C .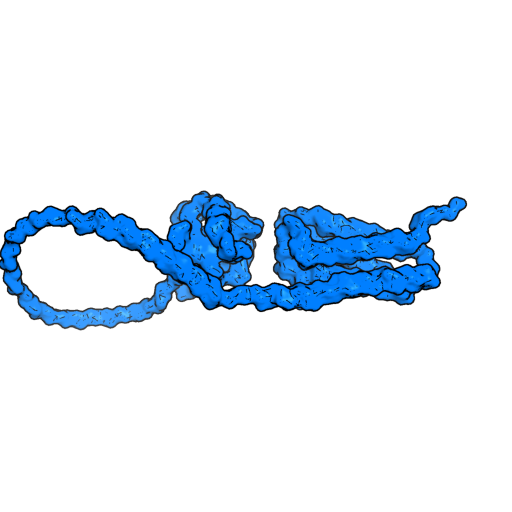 TYR A 1 126 ? 26.266 -1.965 -26.719 1.00 67.94 126 TYR A C 1
ATOM 935 O O . TYR A 1 126 ? 26.389 -1.985 -25.501 1.00 67.94 126 TYR A O 1
ATOM 943 N N . ALA A 1 127 ? 25.506 -2.850 -27.357 1.00 67.19 127 ALA A N 1
ATOM 944 C CA . ALA A 1 127 ? 24.759 -3.885 -26.667 1.00 67.19 127 ALA A CA 1
ATOM 945 C C . ALA A 1 127 ? 25.623 -4.689 -25.698 1.00 67.19 127 ALA A C 1
ATOM 947 O O . ALA A 1 127 ? 25.289 -4.749 -24.527 1.00 67.19 127 ALA A O 1
ATOM 948 N N . PHE A 1 128 ? 26.766 -5.215 -26.142 1.00 69.19 128 PHE A N 1
ATOM 949 C CA . PHE A 1 128 ? 27.615 -6.044 -25.284 1.00 69.19 128 PHE A CA 1
ATOM 950 C C . PHE A 1 128 ? 28.166 -5.293 -24.058 1.00 69.19 128 PHE A C 1
ATOM 952 O O . PHE A 1 128 ? 28.167 -5.826 -22.952 1.00 69.19 128 PHE A O 1
ATOM 959 N N . LEU A 1 129 ? 28.601 -4.041 -24.243 1.00 68.88 129 LEU A N 1
ATOM 960 C CA . LEU A 1 129 ? 29.176 -3.214 -23.172 1.00 68.88 129 LEU A CA 1
ATOM 961 C C . LEU A 1 129 ? 28.164 -2.854 -22.081 1.00 68.88 129 LEU A C 1
ATOM 963 O O . LEU A 1 129 ? 28.548 -2.622 -20.937 1.00 68.88 129 LEU A O 1
ATOM 967 N N . PHE A 1 130 ? 26.883 -2.798 -22.431 1.00 61.47 130 PHE A N 1
ATOM 968 C CA . PHE A 1 130 ? 25.864 -2.210 -21.574 1.00 61.47 130 PHE A CA 1
ATOM 969 C C . PHE A 1 130 ? 24.757 -3.193 -21.161 1.00 61.47 130 PHE A C 1
ATOM 971 O O . PHE A 1 130 ? 24.143 -3.001 -20.115 1.00 61.47 130 PHE A O 1
ATOM 978 N N . SER A 1 131 ? 24.541 -4.291 -21.893 1.00 62.28 131 SER A N 1
ATOM 979 C CA . SER A 1 131 ? 23.586 -5.336 -21.503 1.00 62.28 131 SER A CA 1
ATOM 980 C C . SER A 1 131 ? 24.076 -6.149 -20.307 1.00 62.28 131 SER A C 1
ATOM 982 O O . SER A 1 131 ? 23.270 -6.515 -19.461 1.00 62.28 131 SER A O 1
ATOM 984 N N . LEU A 1 132 ? 25.384 -6.405 -20.193 1.00 67.00 132 LEU A N 1
ATOM 985 C CA . LEU A 1 132 ? 25.952 -7.176 -19.080 1.00 67.00 132 LEU A CA 1
ATOM 986 C C . LEU A 1 132 ? 25.766 -6.480 -17.713 1.00 67.00 132 LEU A C 1
ATOM 988 O O . LEU A 1 132 ? 25.251 -7.130 -16.802 1.00 67.00 132 LEU A O 1
ATOM 992 N N . PRO A 1 133 ? 26.073 -5.175 -17.553 1.00 64.50 133 PRO A N 1
ATOM 993 C CA . PRO A 1 133 ? 25.765 -4.445 -16.323 1.00 64.50 133 PRO A CA 1
ATOM 994 C C . PRO A 1 133 ? 24.266 -4.379 -16.026 1.00 64.50 133 PRO A C 1
ATOM 996 O O . PRO A 1 133 ? 23.871 -4.570 -14.882 1.00 64.50 133 PRO A O 1
ATOM 999 N N . ALA A 1 134 ? 23.422 -4.153 -17.041 1.00 61.25 134 ALA A N 1
ATOM 1000 C CA . ALA A 1 134 ? 21.971 -4.105 -16.860 1.00 61.25 134 ALA A CA 1
ATOM 1001 C C . ALA A 1 134 ? 21.419 -5.442 -16.342 1.00 61.25 134 ALA A C 1
ATOM 1003 O O . ALA A 1 134 ? 20.656 -5.464 -15.383 1.00 61.25 134 ALA A O 1
ATOM 1004 N N . ILE A 1 135 ? 21.849 -6.560 -16.935 1.00 65.75 135 ILE A N 1
ATOM 1005 C CA . ILE A 1 135 ? 21.468 -7.908 -16.498 1.00 65.75 135 ILE A CA 1
ATOM 1006 C C . ILE A 1 135 ? 21.961 -8.165 -15.069 1.00 65.75 135 ILE A C 1
ATOM 1008 O O . ILE A 1 135 ? 21.196 -8.662 -14.249 1.00 65.75 135 ILE A O 1
ATOM 1012 N N . ALA A 1 136 ? 23.197 -7.782 -14.736 1.00 68.81 136 ALA A N 1
ATOM 1013 C CA . ALA A 1 136 ? 23.727 -7.936 -13.381 1.00 68.81 136 ALA A CA 1
ATOM 1014 C C . ALA A 1 136 ? 22.925 -7.124 -12.344 1.00 68.81 136 ALA A C 1
ATOM 1016 O O . ALA A 1 136 ? 22.610 -7.642 -11.276 1.00 68.81 136 ALA A O 1
ATOM 1017 N N . ILE A 1 137 ? 22.532 -5.890 -12.683 1.00 63.78 137 ILE A N 1
ATOM 1018 C CA . ILE A 1 137 ? 21.695 -5.019 -11.840 1.00 63.78 137 ILE A CA 1
ATOM 1019 C C . ILE A 1 137 ? 20.279 -5.589 -11.665 1.00 63.78 137 ILE A C 1
ATOM 1021 O O . ILE A 1 137 ? 19.694 -5.421 -10.603 1.00 63.78 137 ILE A O 1
ATOM 1025 N N . VAL A 1 138 ? 19.728 -6.278 -12.670 1.00 61.31 138 VAL A N 1
ATOM 1026 C CA . VAL A 1 138 ? 18.398 -6.914 -12.594 1.00 61.31 138 VAL A CA 1
ATOM 1027 C C . VAL A 1 138 ? 18.428 -8.247 -11.835 1.00 61.31 138 VAL A C 1
ATOM 1029 O O . VAL A 1 138 ? 17.460 -8.582 -11.157 1.00 61.31 138 VAL A O 1
ATOM 1032 N N . LEU A 1 139 ? 19.521 -9.014 -11.920 1.00 67.94 139 LEU A N 1
ATOM 1033 C CA . LEU A 1 139 ? 19.638 -10.324 -11.267 1.00 67.94 139 LEU A CA 1
ATOM 1034 C C . LEU A 1 139 ? 20.091 -10.240 -9.806 1.00 67.94 139 LEU A C 1
ATOM 1036 O O . LEU A 1 139 ? 19.632 -11.036 -8.988 1.00 67.94 139 LEU A O 1
ATOM 1040 N N . ALA A 1 140 ? 20.950 -9.281 -9.452 1.00 66.50 140 ALA A N 1
ATOM 1041 C CA . ALA A 1 140 ? 21.401 -9.103 -8.071 1.00 66.50 140 ALA A CA 1
ATOM 1042 C C . ALA A 1 140 ? 20.235 -9.000 -7.057 1.00 66.50 140 ALA A C 1
ATOM 1044 O O . ALA A 1 140 ? 20.271 -9.693 -6.050 1.00 66.50 140 ALA A O 1
ATOM 1045 N N . PRO A 1 141 ? 19.148 -8.256 -7.302 1.00 54.69 141 PRO A N 1
ATOM 1046 C CA . PRO A 1 141 ? 18.061 -8.078 -6.339 1.00 54.69 141 PRO A CA 1
ATOM 1047 C C . PRO A 1 141 ? 17.107 -9.266 -6.301 1.00 54.69 141 PRO A C 1
ATOM 1049 O O . PRO A 1 141 ? 16.553 -9.558 -5.251 1.00 54.69 141 PRO A O 1
ATOM 1052 N N . ALA A 1 142 ? 16.934 -9.984 -7.413 1.00 57.53 142 ALA A N 1
ATOM 1053 C CA . ALA A 1 142 ? 16.212 -11.254 -7.399 1.00 57.53 142 ALA A CA 1
ATOM 1054 C C . ALA A 1 142 ? 16.920 -12.270 -6.485 1.00 57.53 142 ALA A C 1
ATOM 1056 O O . ALA A 1 142 ? 16.264 -13.040 -5.792 1.00 57.53 142 ALA A O 1
ATOM 1057 N N . MET A 1 143 ? 18.255 -12.215 -6.430 1.00 60.56 143 MET A N 1
ATOM 1058 C CA . MET A 1 143 ? 19.071 -13.069 -5.565 1.00 60.56 143 MET A CA 1
ATOM 1059 C C . MET A 1 143 ? 19.164 -12.546 -4.119 1.00 60.56 143 MET A C 1
ATOM 1061 O O . MET A 1 143 ? 19.067 -13.330 -3.181 1.00 60.56 143 MET A O 1
ATOM 1065 N N . PHE A 1 144 ? 19.332 -11.233 -3.917 1.00 55.50 144 PHE A N 1
ATOM 1066 C CA . PHE A 1 144 ? 19.536 -10.623 -2.593 1.00 55.50 144 PHE A CA 1
ATOM 1067 C C . PHE A 1 144 ? 18.234 -10.219 -1.887 1.00 55.50 144 PHE A C 1
ATOM 1069 O O . PHE A 1 144 ? 18.115 -10.376 -0.676 1.00 55.50 144 PHE A O 1
ATOM 1076 N N . GLY A 1 145 ? 17.242 -9.724 -2.626 1.00 53.06 145 GLY A N 1
ATOM 1077 C CA . GLY A 1 145 ? 15.936 -9.332 -2.095 1.00 53.06 145 GLY A CA 1
ATOM 1078 C C . GLY A 1 145 ? 15.120 -10.529 -1.614 1.00 53.06 145 GLY A C 1
ATOM 1079 O O . GLY A 1 145 ? 14.510 -10.449 -0.554 1.00 53.06 145 GLY A O 1
ATOM 1080 N N . TYR A 1 146 ? 15.196 -11.667 -2.316 1.00 52.09 146 TYR A N 1
ATOM 1081 C CA . TYR A 1 146 ? 14.546 -12.914 -1.891 1.00 52.09 146 TYR A CA 1
ATOM 1082 C C . TYR A 1 146 ? 15.117 -13.457 -0.570 1.00 52.09 146 TYR A C 1
ATOM 1084 O O . TYR A 1 146 ? 14.396 -14.054 0.223 1.00 52.09 146 TYR A O 1
ATOM 1092 N N . ALA A 1 147 ? 16.403 -13.210 -0.299 1.00 53.09 147 ALA A N 1
ATOM 1093 C CA . ALA A 1 147 ? 17.043 -13.628 0.946 1.00 53.09 147 ALA A CA 1
ATOM 1094 C C . ALA A 1 147 ? 16.644 -12.757 2.152 1.00 53.09 147 ALA A C 1
ATOM 1096 O O . ALA A 1 147 ? 16.713 -13.226 3.286 1.00 53.09 147 ALA A O 1
ATOM 1097 N N . HIS A 1 148 ? 16.221 -11.506 1.929 1.00 47.50 148 HIS A N 1
ATOM 1098 C CA . HIS A 1 148 ? 15.891 -10.574 3.011 1.00 47.50 148 HIS A CA 1
ATOM 1099 C C . HIS A 1 148 ? 14.397 -10.469 3.328 1.00 47.50 148 HIS A C 1
ATOM 1101 O O . HIS A 1 148 ? 14.059 -10.220 4.482 1.00 47.50 148 HIS A O 1
ATOM 1107 N N . THR A 1 149 ? 13.500 -10.701 2.366 1.00 46.72 149 THR A N 1
ATOM 1108 C CA . THR A 1 149 ? 12.044 -10.620 2.598 1.00 46.72 149 THR A CA 1
ATOM 1109 C C . THR A 1 149 ? 11.444 -11.841 3.302 1.00 46.72 149 THR A C 1
ATOM 1111 O O . THR A 1 149 ? 10.275 -11.807 3.658 1.00 46.72 149 THR A O 1
ATOM 1114 N N . GLN A 1 150 ? 12.223 -12.903 3.533 1.00 45.00 150 GLN A N 1
ATOM 1115 C CA . GLN A 1 150 ? 11.774 -14.128 4.218 1.00 45.00 150 GLN A CA 1
ATOM 1116 C C . GLN A 1 150 ? 12.142 -14.182 5.709 1.00 45.00 150 GLN A C 1
ATOM 1118 O O . GLN A 1 150 ? 11.774 -15.134 6.388 1.00 45.00 150 GLN A O 1
ATOM 1123 N N . ARG A 1 151 ? 12.859 -13.187 6.250 1.00 42.66 151 ARG A N 1
ATOM 1124 C CA . ARG A 1 151 ? 13.114 -13.121 7.696 1.00 42.66 151 ARG A CA 1
ATOM 1125 C C . ARG A 1 151 ? 12.001 -12.318 8.363 1.00 42.66 151 ARG A C 1
ATOM 1127 O O . ARG A 1 151 ? 12.238 -11.222 8.863 1.00 42.66 151 ARG A O 1
ATOM 1134 N N . GLU A 1 152 ? 10.779 -12.845 8.323 1.00 46.91 152 GLU A N 1
ATOM 1135 C CA . GLU A 1 152 ? 9.792 -12.445 9.323 1.00 46.91 152 GLU A CA 1
ATOM 1136 C C . GLU A 1 152 ? 10.401 -12.800 10.688 1.00 46.91 152 GLU A C 1
ATOM 1138 O O . GLU A 1 152 ? 10.836 -13.941 10.869 1.00 46.91 152 GLU A O 1
ATOM 1143 N N . PRO A 1 153 ? 10.561 -11.838 11.612 1.00 52.97 153 PRO A N 1
ATOM 1144 C CA . PRO A 1 153 ? 10.977 -12.173 12.964 1.00 52.97 153 PRO A CA 1
ATOM 1145 C C . PRO A 1 153 ? 9.950 -13.158 13.520 1.00 52.97 153 PRO A C 1
ATOM 1147 O O . PRO A 1 153 ? 8.746 -12.906 13.416 1.00 52.97 153 PRO A O 1
ATOM 1150 N N . ASP A 1 154 ? 10.428 -14.287 14.048 1.00 56.38 154 ASP A N 1
ATOM 1151 C CA . ASP A 1 154 ? 9.562 -15.309 14.622 1.00 56.38 154 ASP A CA 1
ATOM 1152 C C . ASP A 1 154 ? 8.677 -14.626 15.670 1.00 56.38 154 ASP A C 1
ATOM 1154 O O . ASP A 1 154 ? 9.156 -13.945 16.579 1.00 56.38 154 ASP A O 1
ATOM 1158 N N . LEU A 1 155 ? 7.364 -14.729 15.491 1.00 50.34 155 LEU A N 1
ATOM 1159 C CA . LEU A 1 155 ? 6.371 -14.091 16.346 1.00 50.34 155 LEU A CA 1
ATOM 1160 C C . LEU A 1 155 ? 6.572 -14.490 17.813 1.00 50.34 155 LEU A C 1
ATOM 1162 O O . LEU A 1 155 ? 6.336 -13.675 18.705 1.00 50.34 155 LEU A O 1
ATOM 1166 N N . ALA A 1 156 ? 7.066 -15.710 18.049 1.00 63.38 156 ALA A N 1
ATOM 1167 C CA . ALA A 1 156 ? 7.460 -16.175 19.370 1.00 63.38 156 ALA A CA 1
ATOM 1168 C C . ALA A 1 156 ? 8.575 -15.308 19.978 1.00 63.38 156 ALA A C 1
ATOM 1170 O O . ALA A 1 156 ? 8.485 -14.938 21.144 1.00 63.38 156 ALA A O 1
ATOM 1171 N N . GLU A 1 157 ? 9.571 -14.907 19.186 1.00 67.00 157 GLU A N 1
ATOM 1172 C CA . GLU A 1 157 ? 10.693 -14.070 19.623 1.00 67.00 157 GLU A CA 1
ATOM 1173 C C . GLU A 1 157 ? 10.237 -12.640 19.958 1.00 67.00 157 GLU A C 1
ATOM 1175 O O . GLU A 1 157 ? 10.632 -12.084 20.982 1.00 67.00 157 GLU A O 1
ATOM 1180 N N . VAL A 1 158 ? 9.339 -12.058 19.151 1.00 66.25 158 VAL A N 1
ATOM 1181 C CA . VAL A 1 158 ? 8.785 -10.714 19.410 1.00 66.25 158 VAL A CA 1
ATOM 1182 C C . VAL A 1 158 ? 7.847 -10.715 20.623 1.00 66.25 158 VAL A C 1
ATOM 1184 O O . VAL A 1 158 ? 7.916 -9.809 21.452 1.00 66.25 158 VAL A O 1
ATOM 1187 N N . LEU A 1 159 ? 6.982 -11.727 20.760 1.00 67.81 159 LEU A N 1
ATOM 1188 C CA . LEU A 1 159 ? 6.106 -11.872 21.927 1.00 67.81 159 LEU A CA 1
ATOM 1189 C C . LEU A 1 159 ? 6.902 -12.126 23.207 1.00 67.81 159 LEU A C 1
ATOM 1191 O O . LEU A 1 159 ? 6.543 -11.585 24.252 1.00 67.81 159 LEU A O 1
ATOM 1195 N N . ASP A 1 160 ? 7.977 -12.911 23.147 1.00 72.56 160 ASP A N 1
ATOM 1196 C CA . ASP A 1 160 ? 8.833 -13.150 24.306 1.00 72.56 160 ASP A CA 1
ATOM 1197 C C . ASP A 1 160 ? 9.641 -11.907 24.688 1.00 72.56 160 ASP A C 1
ATOM 1199 O O . ASP A 1 160 ? 9.752 -11.618 25.880 1.00 72.56 160 ASP A O 1
ATOM 1203 N N . ALA A 1 161 ? 10.110 -11.112 23.720 1.00 70.44 161 ALA A N 1
ATOM 1204 C CA . ALA A 1 161 ? 10.728 -9.815 23.995 1.00 70.44 161 ALA A CA 1
ATOM 1205 C C . ALA A 1 161 ? 9.748 -8.856 24.697 1.00 70.44 161 ALA A C 1
ATOM 1207 O O . ALA A 1 161 ? 10.072 -8.310 25.752 1.00 70.44 161 ALA A O 1
ATOM 1208 N N . LEU A 1 162 ? 8.516 -8.730 24.185 1.00 71.06 162 LEU A N 1
ATOM 1209 C CA . LEU A 1 162 ? 7.477 -7.892 24.798 1.00 71.06 162 LEU A CA 1
ATOM 1210 C C . LEU A 1 162 ? 7.061 -8.397 26.190 1.00 71.06 162 LEU A C 1
ATOM 1212 O O . LEU A 1 162 ? 6.845 -7.597 27.101 1.00 71.06 162 LEU A O 1
ATOM 1216 N N . ARG A 1 163 ? 6.983 -9.720 26.398 1.00 78.38 163 ARG A N 1
ATOM 1217 C CA . ARG A 1 163 ? 6.727 -10.308 27.726 1.00 78.38 163 ARG A CA 1
ATOM 1218 C C . ARG A 1 163 ? 7.858 -10.022 28.707 1.00 78.38 163 ARG A C 1
ATOM 1220 O O . ARG A 1 163 ? 7.580 -9.753 29.873 1.00 78.38 163 ARG A O 1
ATOM 1227 N N . GLN A 1 164 ? 9.113 -10.100 28.268 1.00 75.69 164 GLN A N 1
ATOM 1228 C CA . GLN A 1 164 ? 10.271 -9.818 29.117 1.00 75.69 164 GLN A CA 1
ATOM 1229 C C . GLN A 1 164 ? 10.348 -8.340 29.502 1.00 75.69 164 GLN A C 1
ATOM 1231 O O . GLN A 1 164 ? 10.648 -8.036 30.656 1.00 75.69 164 GLN A O 1
ATOM 1236 N N . GLU A 1 165 ? 10.022 -7.434 28.581 1.00 73.25 165 GLU A N 1
ATOM 1237 C CA . GLU A 1 165 ? 9.981 -5.994 28.844 1.00 73.25 165 GLU A CA 1
ATOM 1238 C C . GLU A 1 165 ? 8.859 -5.644 29.838 1.00 73.25 165 GLU A C 1
ATOM 1240 O O . GLU A 1 165 ? 9.120 -5.028 30.874 1.00 73.25 165 GLU A O 1
ATOM 1245 N N . ALA A 1 166 ? 7.650 -6.184 29.629 1.00 68.31 166 ALA A N 1
ATOM 1246 C CA . ALA A 1 166 ? 6.530 -6.032 30.563 1.00 68.31 166 ALA A CA 1
ATOM 1247 C C . ALA A 1 166 ? 6.824 -6.629 31.957 1.00 68.31 166 ALA A C 1
ATOM 1249 O O . ALA A 1 166 ? 6.441 -6.065 32.985 1.00 68.31 166 ALA A O 1
ATOM 1250 N N . ALA A 1 167 ? 7.536 -7.760 32.023 1.00 72.06 167 ALA A N 1
ATOM 1251 C CA . ALA A 1 167 ? 7.950 -8.370 33.288 1.00 72.06 167 ALA A CA 1
ATOM 1252 C C . ALA A 1 167 ? 9.077 -7.585 33.992 1.00 72.06 167 ALA A C 1
ATOM 1254 O O . ALA A 1 167 ? 9.151 -7.581 35.225 1.00 72.06 167 ALA A O 1
ATOM 1255 N N . GLY A 1 168 ? 9.951 -6.919 33.232 1.00 69.06 168 GLY A N 1
ATOM 1256 C CA . GLY A 1 168 ? 11.036 -6.087 33.753 1.00 69.06 168 GLY A CA 1
ATOM 1257 C C . GLY A 1 168 ? 10.532 -4.811 34.426 1.00 69.06 168 GLY A C 1
ATOM 1258 O O . GLY A 1 168 ? 10.976 -4.473 35.526 1.00 69.06 168 GLY A O 1
ATOM 1259 N N . GLU A 1 169 ? 9.548 -4.148 33.820 1.00 55.59 169 GLU A N 1
ATOM 1260 C CA . GLU A 1 169 ? 8.972 -2.902 34.338 1.00 55.59 169 GLU A CA 1
ATOM 1261 C C . GLU A 1 169 ? 8.159 -3.134 35.626 1.00 55.59 169 GLU A C 1
ATOM 1263 O O . GLU A 1 169 ? 8.243 -2.355 36.581 1.00 55.59 169 GLU A O 1
ATOM 1268 N N . PHE A 1 170 ? 7.489 -4.289 35.737 1.00 50.09 170 PHE A N 1
ATOM 1269 C CA . PHE A 1 170 ? 6.797 -4.698 36.965 1.00 50.09 170 PHE A CA 1
ATOM 1270 C C . PHE A 1 170 ? 7.761 -4.900 38.149 1.00 50.09 170 PHE A C 1
ATOM 1272 O O . PHE A 1 170 ? 7.436 -4.576 39.293 1.00 50.09 170 PHE A O 1
ATOM 1279 N N . ARG A 1 171 ? 8.984 -5.380 37.885 1.00 51.50 171 ARG A N 1
ATOM 1280 C CA . ARG A 1 171 ? 10.000 -5.629 38.921 1.00 51.50 171 ARG A CA 1
ATOM 1281 C C . ARG A 1 171 ? 10.674 -4.343 39.411 1.00 51.50 171 ARG A C 1
ATOM 1283 O O . ARG A 1 171 ? 11.044 -4.259 40.584 1.00 51.50 171 ARG A O 1
ATOM 1290 N N . ALA A 1 172 ? 10.790 -3.330 38.550 1.00 54.41 172 ALA A N 1
ATOM 1291 C CA . ALA A 1 172 ? 11.312 -2.013 38.919 1.00 54.41 172 ALA A CA 1
ATOM 1292 C C . ALA A 1 172 ? 10.336 -1.227 39.820 1.00 54.41 172 ALA A C 1
ATOM 1294 O O . ALA A 1 172 ? 10.769 -0.559 40.759 1.00 54.41 172 ALA A O 1
ATOM 1295 N N . GLY A 1 173 ? 9.021 -1.369 39.609 1.00 47.00 173 GLY A N 1
ATOM 1296 C CA . GLY A 1 173 ? 7.993 -0.716 40.432 1.00 47.00 173 GLY A CA 1
ATOM 1297 C C . GLY A 1 173 ? 7.839 -1.302 41.844 1.00 47.00 173 GLY A C 1
ATOM 1298 O O . GLY A 1 173 ? 7.579 -0.569 42.801 1.00 47.00 173 GLY A O 1
ATOM 1299 N N . THR A 1 174 ? 8.059 -2.609 42.024 1.00 50.38 174 THR A N 1
ATOM 1300 C CA . THR A 1 174 ? 7.878 -3.272 43.331 1.00 50.38 174 THR A CA 1
ATOM 1301 C C . THR A 1 174 ? 8.927 -2.905 44.383 1.00 50.38 174 THR A C 1
ATOM 1303 O O . THR A 1 174 ? 8.640 -2.995 45.576 1.00 50.38 174 THR A O 1
ATOM 1306 N N . HIS A 1 175 ? 10.105 -2.416 43.982 1.00 51.28 175 HIS A N 1
ATOM 1307 C CA . HIS A 1 175 ? 11.115 -1.940 44.936 1.00 51.28 175 HIS A CA 1
ATOM 1308 C C . HIS A 1 175 ? 10.804 -0.553 45.522 1.00 51.28 175 HIS A C 1
ATOM 1310 O O . HIS A 1 175 ? 11.333 -0.221 46.579 1.00 51.28 175 HIS A O 1
ATOM 1316 N N . SER A 1 176 ? 9.915 0.234 44.903 1.00 50.69 176 SER A N 1
ATOM 1317 C CA . SER A 1 176 ? 9.518 1.548 45.432 1.00 50.69 176 SER A CA 1
ATOM 1318 C C . SER A 1 176 ? 8.331 1.484 46.400 1.00 50.69 176 SER A C 1
ATOM 1320 O O . SER A 1 176 ? 8.126 2.423 47.164 1.00 50.69 176 SER A O 1
ATOM 1322 N N . ALA A 1 177 ? 7.539 0.407 46.384 1.00 48.72 177 ALA A N 1
ATOM 1323 C CA . ALA A 1 177 ? 6.367 0.267 47.255 1.00 48.72 177 ALA A CA 1
ATOM 1324 C C . ALA A 1 177 ? 6.696 -0.367 48.622 1.00 48.72 177 ALA A C 1
ATOM 1326 O O . ALA A 1 177 ? 5.960 -0.171 49.587 1.00 48.72 177 ALA A O 1
ATOM 1327 N N . GLN A 1 178 ? 7.814 -1.092 48.740 1.00 50.47 178 GLN A N 1
ATOM 1328 C CA . GLN A 1 178 ? 8.219 -1.727 50.002 1.00 50.47 178 GLN A CA 1
ATOM 1329 C C . GLN A 1 178 ? 8.780 -0.751 51.047 1.00 50.47 178 GLN A C 1
ATOM 1331 O O . GLN A 1 178 ? 8.814 -1.093 52.224 1.00 50.47 178 GLN A O 1
ATOM 1336 N N . THR A 1 179 ? 9.129 0.480 50.673 1.00 53.00 179 THR A N 1
ATOM 1337 C CA . THR A 1 179 ? 9.517 1.541 51.621 1.00 53.00 179 THR A CA 1
ATOM 1338 C C . THR A 1 179 ? 8.331 2.303 52.224 1.00 53.00 179 THR A C 1
ATOM 1340 O O . THR A 1 179 ? 8.542 3.111 53.122 1.00 53.00 179 THR A O 1
ATOM 1343 N N . ALA A 1 180 ? 7.091 2.045 51.789 1.00 50.94 180 ALA A N 1
ATOM 1344 C CA . ALA A 1 180 ? 5.891 2.728 52.295 1.00 50.94 180 ALA A CA 1
ATOM 1345 C C . ALA A 1 180 ? 5.006 1.863 53.218 1.00 50.94 180 ALA A C 1
ATOM 1347 O O . ALA A 1 180 ? 4.014 2.356 53.749 1.00 50.94 180 ALA A O 1
ATOM 1348 N N . ALA A 1 181 ? 5.343 0.586 53.431 1.00 50.22 181 ALA A N 1
ATOM 1349 C CA . ALA A 1 181 ? 4.510 -0.354 54.189 1.00 50.22 181 ALA A CA 1
ATOM 1350 C C . ALA A 1 181 ? 4.835 -0.452 55.698 1.00 50.22 181 ALA A C 1
ATOM 1352 O O . ALA A 1 181 ? 4.266 -1.310 56.368 1.00 50.22 181 ALA A O 1
ATOM 1353 N N . ASP A 1 182 ? 5.698 0.415 56.244 1.00 50.62 182 ASP A N 1
ATOM 1354 C CA . ASP A 1 182 ? 6.122 0.363 57.660 1.00 50.62 182 ASP A CA 1
ATOM 1355 C C . ASP A 1 182 ? 5.380 1.351 58.589 1.00 50.62 182 ASP A C 1
ATOM 1357 O O . ASP A 1 182 ? 5.803 1.625 59.707 1.00 50.62 182 ASP A O 1
ATOM 1361 N N . PHE A 1 183 ? 4.235 1.888 58.155 1.00 53.34 183 PHE A N 1
ATOM 1362 C CA . PHE A 1 183 ? 3.321 2.641 59.022 1.00 53.34 183 PHE A CA 1
ATOM 1363 C C . PHE A 1 183 ? 1.939 1.986 59.018 1.00 53.34 183 PHE A C 1
ATOM 1365 O O . PHE A 1 183 ? 1.058 2.334 58.232 1.00 53.34 183 PHE A O 1
ATOM 1372 N N . ARG A 1 184 ? 1.740 1.014 59.914 1.00 48.97 184 ARG A N 1
ATOM 1373 C CA . ARG A 1 184 ? 0.409 0.517 60.280 1.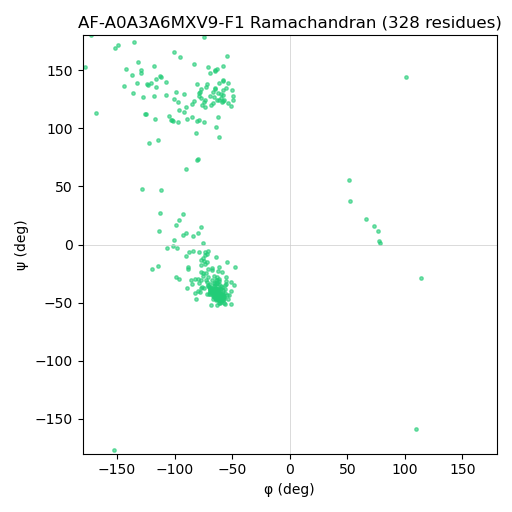00 48.97 184 ARG A CA 1
ATOM 1374 C C . ARG A 1 184 ? 0.169 0.797 61.757 1.00 48.97 184 ARG A C 1
ATOM 1376 O O . ARG A 1 184 ? 0.758 0.156 62.623 1.00 48.97 184 ARG A O 1
ATOM 1383 N N . GLU A 1 185 ? -0.701 1.765 62.020 1.00 57.56 185 GLU A N 1
ATOM 1384 C CA . GLU A 1 185 ? -1.300 1.969 63.337 1.00 57.56 185 GLU A CA 1
ATOM 1385 C C . GLU A 1 185 ? -2.124 0.728 63.738 1.00 57.56 185 GLU A C 1
ATOM 1387 O O . GLU A 1 185 ? -2.818 0.150 62.891 1.00 57.56 185 GLU A O 1
ATOM 1392 N N . PRO A 1 186 ? -2.065 0.296 65.010 1.00 53.28 186 PRO A N 1
ATOM 1393 C CA . PRO A 1 186 ? -2.858 -0.820 65.497 1.00 53.28 186 PRO A CA 1
ATOM 1394 C C . PRO A 1 186 ? -4.326 -0.406 65.643 1.00 53.28 186 PRO A C 1
ATOM 1396 O O . PRO A 1 186 ? -4.666 0.471 66.434 1.00 53.28 186 PRO A O 1
ATOM 1399 N N . VAL A 1 187 ? -5.204 -1.074 64.894 1.00 60.62 187 VAL A N 1
ATOM 1400 C CA . VAL A 1 187 ? -6.660 -0.969 65.050 1.00 60.62 187 VAL A CA 1
ATOM 1401 C C . VAL A 1 187 ? -7.089 -1.832 66.248 1.00 60.62 187 VAL A C 1
ATOM 1403 O O . VAL A 1 187 ? -6.724 -3.012 66.283 1.00 60.62 187 VAL A O 1
ATOM 1406 N N . PRO A 1 188 ? -7.850 -1.300 67.224 1.00 59.56 188 PRO A N 1
ATOM 1407 C CA . PRO A 1 188 ? -8.366 -2.092 68.330 1.00 59.56 188 PRO A CA 1
ATOM 1408 C C . PRO A 1 188 ? -9.494 -3.011 67.856 1.00 59.56 188 PRO A C 1
ATOM 1410 O O . PRO A 1 188 ? -10.386 -2.601 67.112 1.00 59.56 188 PRO A O 1
ATOM 1413 N N . ALA A 1 189 ? -9.430 -4.261 68.302 1.00 56.66 189 ALA A N 1
ATOM 1414 C CA . ALA A 1 189 ? -10.443 -5.277 68.083 1.00 56.66 189 ALA A CA 1
ATOM 1415 C C . ALA A 1 189 ? -11.562 -5.133 69.117 1.00 56.66 189 ALA A C 1
ATOM 1417 O O . ALA A 1 189 ? -11.276 -5.205 70.304 1.00 56.66 189 ALA A O 1
ATOM 1418 N N . ASP A 1 190 ? -12.800 -4.982 68.652 1.00 55.44 190 ASP A N 1
ATOM 1419 C CA . ASP A 1 190 ? -14.016 -5.386 69.361 1.00 55.44 190 ASP A CA 1
ATOM 1420 C C . ASP A 1 190 ? -15.203 -5.316 68.386 1.00 55.44 190 ASP A C 1
ATOM 1422 O O . ASP A 1 190 ? -15.549 -4.237 67.921 1.00 55.44 190 ASP A O 1
ATOM 1426 N N . GLU A 1 191 ? -15.804 -6.460 68.036 1.00 52.66 191 GLU A N 1
ATOM 1427 C CA . GLU A 1 191 ? -17.247 -6.688 68.232 1.00 52.66 191 GLU A CA 1
ATOM 1428 C C . GLU A 1 191 ? -17.704 -8.104 67.803 1.00 52.66 191 GLU A C 1
ATOM 1430 O O . GLU A 1 191 ? -17.061 -8.754 66.972 1.00 52.66 191 GLU A O 1
ATOM 1435 N N . PRO A 1 192 ? -18.793 -8.620 68.414 1.00 60.91 192 PRO A N 1
ATOM 1436 C CA . PRO A 1 192 ? -19.059 -10.046 68.562 1.00 60.91 192 PRO A CA 1
ATOM 1437 C C . PRO A 1 192 ? -19.973 -10.666 67.493 1.00 60.91 192 PRO A C 1
ATOM 1439 O O . PRO A 1 192 ? -20.763 -10.020 66.808 1.00 60.91 192 PRO A O 1
ATOM 1442 N N . ALA A 1 193 ? -19.876 -11.995 67.433 1.00 54.22 193 ALA A N 1
ATOM 1443 C CA . ALA A 1 193 ? -20.593 -12.908 66.555 1.00 54.22 193 ALA A CA 1
ATOM 1444 C C . ALA A 1 193 ? -22.130 -12.836 66.661 1.00 54.22 193 ALA A C 1
ATOM 1446 O O . ALA A 1 193 ? -22.699 -12.787 67.754 1.00 54.22 193 ALA A O 1
ATOM 1447 N N . LYS A 1 194 ? -22.800 -12.957 65.504 1.00 54.66 194 LYS A N 1
ATOM 1448 C CA . LYS A 1 194 ? -24.257 -13.122 65.367 1.00 54.66 194 LYS A CA 1
ATOM 1449 C C . LYS A 1 194 ? -24.604 -14.521 64.808 1.00 54.66 194 LYS A C 1
ATOM 1451 O O . LYS A 1 194 ? -23.833 -15.035 63.996 1.00 54.66 194 LYS A O 1
ATOM 1456 N N . PRO A 1 195 ? -25.719 -15.159 65.231 1.00 58.78 195 PRO A N 1
ATOM 1457 C CA . PRO A 1 195 ? -25.932 -16.601 65.084 1.00 58.78 195 PRO A CA 1
ATOM 1458 C C . PRO A 1 195 ? -26.467 -17.045 63.718 1.00 58.78 195 PRO A C 1
ATOM 1460 O O . PRO A 1 195 ? -27.158 -16.305 63.020 1.00 58.78 195 PRO A O 1
ATOM 1463 N N . ALA A 1 196 ? -26.176 -18.312 63.422 1.00 52.06 196 ALA A N 1
ATOM 1464 C CA . ALA A 1 196 ? -26.553 -19.076 62.242 1.00 52.06 196 ALA A CA 1
ATOM 1465 C C . ALA A 1 196 ? -28.073 -19.182 62.009 1.00 52.06 196 ALA A C 1
ATOM 1467 O O . ALA A 1 196 ? -28.841 -19.431 62.940 1.00 52.06 196 ALA A O 1
ATOM 1468 N N . ALA A 1 197 ? -28.470 -19.090 60.737 1.00 49.72 197 ALA A N 1
ATOM 1469 C CA . ALA A 1 197 ? -29.801 -19.424 60.236 1.00 49.72 197 ALA A CA 1
ATOM 1470 C C . ALA A 1 197 ? -29.727 -20.575 59.214 1.00 49.72 197 ALA A C 1
ATOM 1472 O O . ALA A 1 197 ? -28.691 -20.824 58.602 1.00 49.72 197 ALA A O 1
ATOM 1473 N N . HIS A 1 198 ? -30.839 -21.303 59.125 1.00 49.41 198 HIS A N 1
ATOM 1474 C CA . HIS A 1 198 ? -31.023 -22.644 58.572 1.00 49.41 198 HIS A CA 1
ATOM 1475 C C . HIS A 1 198 ? -30.635 -22.882 57.098 1.00 49.41 198 HIS A C 1
ATOM 1477 O O . HIS A 1 198 ? -30.751 -21.982 56.271 1.00 49.41 198 HIS A O 1
ATOM 1483 N N . PRO A 1 199 ? -30.284 -24.140 56.751 1.00 55.31 199 PRO A N 1
ATOM 1484 C CA . PRO A 1 199 ? -30.103 -24.580 55.373 1.00 55.31 199 PRO A CA 1
ATOM 1485 C C . PRO A 1 199 ? -31.459 -24.745 54.670 1.00 55.31 199 PRO A C 1
ATOM 1487 O O . PRO A 1 199 ? -32.197 -25.703 54.908 1.00 55.31 199 PRO A O 1
ATOM 1490 N N . GLU A 1 200 ? -31.779 -23.805 53.788 1.00 55.06 200 GLU A N 1
ATOM 1491 C CA . GLU A 1 200 ? -32.874 -23.917 52.829 1.00 55.06 200 GLU A CA 1
ATOM 1492 C C . GLU A 1 200 ? -32.431 -24.820 51.663 1.00 55.06 200 GLU A C 1
ATOM 1494 O O . GLU A 1 200 ? -31.321 -24.697 51.141 1.00 55.06 200 GLU A O 1
ATOM 1499 N N . LYS A 1 201 ? -33.266 -25.803 51.302 1.00 55.97 201 LYS A N 1
ATOM 1500 C CA . LYS A 1 201 ? -32.975 -26.767 50.229 1.00 55.97 201 LYS A CA 1
ATOM 1501 C C . LYS A 1 201 ? -32.861 -26.027 48.886 1.00 55.97 201 LYS A C 1
ATOM 1503 O O . LYS A 1 201 ? -33.835 -25.382 48.501 1.00 55.97 201 LYS A O 1
ATOM 1508 N N . PRO A 1 202 ? -31.746 -26.160 48.145 1.00 59.56 202 PRO A N 1
ATOM 1509 C CA . PRO A 1 202 ? -31.591 -25.499 46.858 1.00 59.56 202 PRO A CA 1
ATOM 1510 C C . PRO A 1 202 ? -32.572 -26.086 45.839 1.00 59.56 202 PRO A C 1
ATOM 1512 O O . PRO A 1 202 ? -32.590 -27.291 45.575 1.00 59.56 202 PRO A O 1
ATOM 1515 N N . VAL A 1 203 ? -33.410 -25.210 45.287 1.00 67.06 203 VAL A N 1
ATOM 1516 C CA . VAL A 1 203 ? -34.201 -25.468 44.083 1.00 67.06 203 VAL A CA 1
ATOM 1517 C C . VAL A 1 203 ? -33.213 -25.710 42.935 1.00 67.06 203 VAL A C 1
ATOM 1519 O O . VAL A 1 203 ? -32.281 -24.920 42.792 1.00 67.06 203 VAL A O 1
ATOM 1522 N N . PRO A 1 204 ? -33.356 -26.785 42.137 1.00 61.06 204 PRO A N 1
ATOM 1523 C CA . PRO A 1 204 ? -32.462 -27.036 41.014 1.00 61.06 204 PRO A CA 1
ATOM 1524 C C . PRO A 1 204 ? -32.579 -25.895 40.000 1.00 61.06 204 PRO A C 1
ATOM 1526 O O . PRO A 1 204 ? -33.604 -25.727 39.339 1.00 61.06 204 PRO A O 1
ATOM 1529 N N . GLU A 1 205 ? -31.516 -25.100 39.931 1.00 61.69 205 GLU A N 1
ATOM 1530 C CA . GLU A 1 205 ? -31.327 -24.026 38.966 1.00 61.69 205 GLU A CA 1
ATOM 1531 C C . GLU A 1 205 ? -31.393 -24.597 37.537 1.00 61.69 205 GLU A C 1
ATOM 1533 O O . GLU A 1 205 ? -30.781 -25.638 37.261 1.00 61.69 205 GLU A O 1
ATOM 1538 N N . PRO A 1 206 ? -32.144 -23.965 36.616 1.00 61.28 206 PRO A N 1
ATOM 1539 C CA . PRO A 1 206 ? -32.171 -24.380 35.222 1.00 61.28 206 PRO A CA 1
ATOM 1540 C C . PRO A 1 206 ? -30.755 -24.297 34.652 1.00 61.28 206 PRO A C 1
ATOM 1542 O O . PRO A 1 206 ? -30.106 -23.258 34.745 1.00 61.28 206 PRO A O 1
ATOM 1545 N N . SER A 1 207 ? -30.276 -25.402 34.073 1.00 51.88 207 SER A N 1
ATOM 1546 C CA . SER A 1 207 ? -28.940 -25.477 33.482 1.00 51.88 207 SER A CA 1
ATOM 1547 C C . SER A 1 207 ? -28.709 -24.288 32.538 1.00 51.88 207 SER A C 1
ATOM 1549 O O . SER A 1 207 ? -29.516 -24.098 31.620 1.00 51.88 207 SER A O 1
ATOM 1551 N N . PRO A 1 208 ? -27.642 -23.490 32.747 1.00 61.41 208 PRO A N 1
ATOM 1552 C CA . PRO A 1 208 ? -27.356 -22.347 31.901 1.00 61.41 208 PRO A CA 1
ATOM 1553 C C . PRO A 1 208 ? -27.235 -22.834 30.461 1.00 61.41 208 PRO A C 1
ATOM 1555 O O . PRO A 1 208 ? -26.455 -23.744 30.166 1.00 61.41 208 PRO A O 1
ATOM 1558 N N . LYS A 1 209 ? -28.040 -22.253 29.563 1.00 62.50 209 LYS A N 1
ATOM 1559 C CA . LYS A 1 209 ? -27.796 -22.370 28.125 1.00 62.50 209 LYS A CA 1
ATOM 1560 C C . LYS A 1 209 ? -26.335 -21.986 27.922 1.00 62.50 209 LYS A C 1
ATOM 1562 O O . LYS A 1 209 ? -25.958 -20.878 28.283 1.00 62.50 209 LYS A O 1
ATOM 1567 N N . GLN A 1 210 ? -25.532 -22.910 27.402 1.00 45.12 210 GLN A N 1
ATOM 1568 C CA . GLN A 1 210 ? -24.165 -22.622 26.989 1.00 45.12 210 GLN A CA 1
ATOM 1569 C C . GLN A 1 210 ? -24.234 -21.564 25.885 1.00 45.12 210 GLN A C 1
ATOM 1571 O O . GLN A 1 210 ? -24.446 -21.879 24.715 1.00 45.12 210 GLN A O 1
ATOM 1576 N N . GLU A 1 211 ? -24.147 -20.297 26.278 1.00 62.72 211 GLU A N 1
ATOM 1577 C CA . GLU A 1 211 ? -23.851 -19.206 25.369 1.00 62.72 211 GLU A CA 1
ATOM 1578 C C . GLU A 1 211 ? -22.467 -19.497 24.790 1.00 62.72 211 GLU A C 1
ATOM 1580 O O . GLU A 1 211 ? -21.516 -19.784 25.521 1.00 62.72 211 GLU A O 1
ATOM 1585 N N . GLY A 1 212 ? -22.381 -19.542 23.458 1.00 67.62 212 GLY A N 1
ATOM 1586 C CA . GLY A 1 212 ? -21.102 -19.694 22.772 1.00 67.62 212 GLY A CA 1
ATOM 1587 C C . GLY A 1 212 ? -20.109 -18.613 23.220 1.00 67.62 212 GLY A C 1
ATOM 1588 O O . GLY A 1 212 ? -20.534 -17.599 23.776 1.00 67.62 212 GLY A O 1
ATOM 1589 N N . PRO A 1 213 ? -18.801 -18.816 22.982 1.00 73.38 213 PRO A N 1
ATOM 1590 C CA . PRO A 1 213 ? -17.769 -17.875 23.408 1.00 73.38 213 PRO A CA 1
ATOM 1591 C C . PRO A 1 213 ? -18.144 -16.452 22.985 1.00 73.38 213 PRO A C 1
ATOM 1593 O O . PRO A 1 213 ? -18.502 -16.217 21.827 1.00 73.38 213 PRO A O 1
ATOM 1596 N N . GLU A 1 214 ? -18.126 -15.526 23.944 1.00 79.38 214 GLU A N 1
ATOM 1597 C CA . GLU A 1 214 ? -18.469 -14.130 23.693 1.00 79.38 214 GLU A CA 1
ATOM 1598 C C . GLU A 1 214 ? -17.588 -13.583 22.556 1.00 79.38 214 GLU A C 1
ATOM 1600 O O . GLU A 1 214 ? -16.380 -13.840 22.537 1.00 79.38 214 GLU A O 1
ATOM 1605 N N . PRO A 1 215 ? -18.159 -12.856 21.580 1.00 85.06 215 PRO A N 1
ATOM 1606 C CA . PRO A 1 215 ? -17.420 -12.381 20.415 1.00 85.06 215 PRO A CA 1
ATOM 1607 C C . PRO A 1 215 ? -16.606 -11.139 20.762 1.00 85.06 215 PRO A C 1
ATOM 1609 O O . PRO A 1 215 ? -16.935 -10.003 20.408 1.00 85.06 215 PRO A O 1
ATOM 1612 N N . VAL A 1 216 ? -15.540 -11.390 21.504 1.00 92.88 216 VAL A N 1
ATOM 1613 C CA . VAL A 1 216 ? -14.647 -10.386 22.045 1.00 92.88 216 VAL A CA 1
ATOM 1614 C C . VAL A 1 216 ? -13.4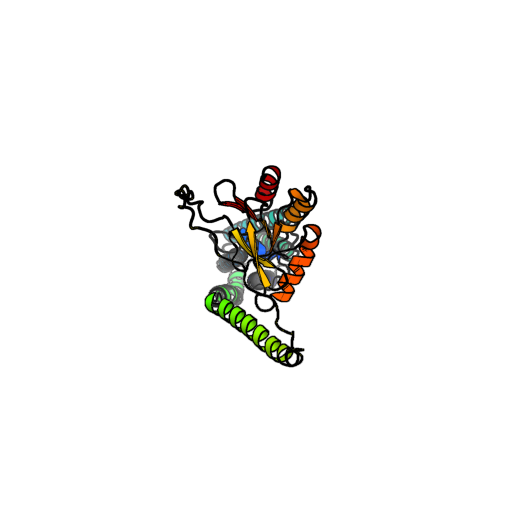15 -10.274 21.159 1.00 92.88 216 VAL A C 1
ATOM 1616 O O . VAL A 1 216 ? -12.758 -11.268 20.852 1.00 92.88 216 VAL A O 1
ATOM 1619 N N . LEU A 1 217 ? -13.063 -9.045 20.794 1.00 95.31 217 LEU A N 1
ATOM 1620 C CA . LEU A 1 217 ? -11.746 -8.726 20.260 1.00 95.31 217 LEU A CA 1
ATOM 1621 C C . LEU A 1 217 ? -10.819 -8.345 21.419 1.00 95.31 217 LEU A C 1
ATOM 1623 O O . LEU A 1 217 ? -11.063 -7.362 22.120 1.00 95.31 217 LEU A O 1
ATOM 1627 N N . LEU A 1 218 ? -9.750 -9.119 21.615 1.00 95.50 218 LEU A N 1
ATOM 1628 C CA . LEU A 1 218 ? -8.688 -8.775 22.558 1.00 95.50 218 LEU A CA 1
ATOM 1629 C C . LEU A 1 218 ? -7.804 -7.689 21.944 1.00 95.50 218 LEU A C 1
ATOM 1631 O O . LEU A 1 218 ? -7.199 -7.898 20.894 1.00 95.50 218 LEU A O 1
ATOM 1635 N N . ALA A 1 219 ? -7.728 -6.538 22.602 1.00 97.00 219 ALA A N 1
ATOM 1636 C CA . ALA A 1 219 ? -6.903 -5.411 22.189 1.00 97.00 219 ALA A CA 1
ATOM 1637 C C . ALA A 1 219 ? -6.156 -4.820 23.390 1.00 97.00 219 ALA A C 1
ATOM 1639 O O . ALA A 1 219 ? -6.379 -5.225 24.527 1.00 97.00 219 ALA A O 1
ATOM 1640 N N . PHE A 1 220 ? -5.277 -3.852 23.151 1.00 95.69 220 PHE A N 1
ATOM 1641 C CA . PHE A 1 220 ? -4.546 -3.144 24.200 1.00 95.69 220 PHE A CA 1
ATOM 1642 C C . PHE A 1 220 ? -4.845 -1.646 24.152 1.00 95.69 220 PHE A C 1
ATOM 1644 O O . PHE A 1 220 ? -4.907 -1.054 23.070 1.00 95.69 220 PHE A O 1
ATOM 1651 N N . ASP A 1 221 ? -5.020 -1.015 25.313 1.00 96.19 221 ASP A N 1
ATOM 1652 C CA . ASP A 1 221 ? -5.114 0.445 25.409 1.00 96.19 221 ASP A CA 1
ATOM 1653 C C . ASP A 1 221 ? -3.735 1.121 25.223 1.00 96.19 221 ASP A C 1
ATOM 1655 O O . ASP A 1 221 ? -2.711 0.460 25.043 1.00 96.19 221 ASP A O 1
ATOM 1659 N N . ALA A 1 222 ? -3.684 2.457 25.260 1.00 90.50 222 ALA A N 1
ATOM 1660 C CA . ALA A 1 222 ? -2.433 3.218 25.122 1.00 90.50 222 ALA A CA 1
ATOM 1661 C C . ALA A 1 222 ? -1.412 2.977 26.256 1.00 90.50 222 ALA A C 1
ATOM 1663 O O . ALA A 1 222 ? -0.271 3.419 26.151 1.00 90.50 222 ALA A O 1
ATOM 1664 N N . ARG A 1 223 ? -1.820 2.310 27.342 1.00 91.06 223 ARG A N 1
ATOM 1665 C CA . ARG A 1 223 ? -0.974 1.947 28.488 1.00 91.06 223 ARG A CA 1
ATOM 1666 C C . ARG A 1 223 ? -0.528 0.483 28.429 1.00 91.06 223 ARG A C 1
ATOM 1668 O O . ARG A 1 223 ? 0.067 0.002 29.385 1.00 91.06 223 ARG A O 1
ATOM 1675 N N . GLY A 1 224 ? -0.864 -0.241 27.358 1.00 89.62 224 GLY A N 1
ATOM 1676 C CA . GLY A 1 224 ? -0.565 -1.666 27.219 1.00 89.62 224 GLY A CA 1
ATOM 1677 C C . GLY A 1 224 ? -1.487 -2.582 28.029 1.00 89.62 224 GLY A C 1
ATOM 1678 O O . GLY A 1 224 ? -1.212 -3.773 28.148 1.00 89.62 224 GLY A O 1
ATOM 1679 N N . THR A 1 225 ? -2.590 -2.068 28.584 1.00 94.44 225 THR A N 1
ATOM 1680 C CA . THR A 1 225 ? -3.548 -2.902 29.323 1.00 94.44 225 THR A CA 1
ATOM 1681 C C . THR A 1 225 ? -4.429 -3.662 28.340 1.00 94.44 225 THR A C 1
ATOM 1683 O O . THR A 1 225 ? -5.003 -3.050 27.440 1.00 94.44 225 THR A O 1
ATOM 1686 N N . VAL A 1 226 ? -4.568 -4.979 28.523 1.00 94.00 226 VAL A N 1
ATOM 1687 C CA . VAL A 1 226 ? -5.488 -5.804 27.724 1.00 94.00 226 VAL A CA 1
ATOM 1688 C C . VAL A 1 226 ? -6.929 -5.386 28.011 1.00 94.00 226 VAL A C 1
ATOM 1690 O O . VAL A 1 226 ? -7.364 -5.373 29.162 1.00 94.00 226 VAL A O 1
ATOM 1693 N N . VAL A 1 227 ? -7.681 -5.087 26.958 1.00 95.75 227 VAL A N 1
ATOM 1694 C CA . VAL A 1 227 ? -9.099 -4.738 26.994 1.00 95.75 227 VAL A CA 1
ATOM 1695 C C . VAL A 1 227 ? -9.869 -5.682 26.076 1.00 95.75 227 VAL A C 1
ATOM 1697 O O . VAL A 1 227 ? -9.434 -6.011 24.973 1.00 95.75 227 VAL A O 1
ATOM 1700 N N . GLN A 1 228 ? -11.030 -6.113 26.555 1.00 96.25 228 GLN A N 1
ATOM 1701 C CA . GLN A 1 228 ? -11.986 -6.922 25.814 1.00 96.25 228 GLN A CA 1
ATOM 1702 C C . GLN A 1 228 ? -12.988 -5.997 25.119 1.00 96.25 228 GLN A C 1
ATOM 1704 O O . GLN A 1 228 ? -13.744 -5.295 25.787 1.00 96.25 228 GLN A O 1
ATOM 1709 N N . LEU A 1 229 ? -12.976 -5.962 23.785 1.00 96.38 229 LEU A N 1
ATOM 1710 C CA . LEU A 1 229 ? -13.926 -5.181 22.993 1.00 96.38 229 LEU A CA 1
ATOM 1711 C C . LEU A 1 229 ? -15.078 -6.082 22.539 1.00 96.38 229 LEU A C 1
ATOM 1713 O O . LEU A 1 229 ? -14.867 -7.013 21.761 1.00 96.38 229 LEU A O 1
ATOM 1717 N N . ASN A 1 230 ? -16.295 -5.801 23.005 1.00 96.06 230 ASN A N 1
ATOM 1718 C CA . ASN A 1 230 ? -17.488 -6.549 22.617 1.00 96.06 230 ASN A CA 1
ATOM 1719 C C . ASN A 1 230 ? -17.986 -6.108 21.229 1.00 96.06 230 ASN A C 1
ATOM 1721 O O . ASN A 1 230 ? -18.577 -5.036 21.076 1.00 96.06 230 ASN A O 1
ATOM 1725 N N . LEU A 1 231 ? -17.793 -6.961 20.218 1.00 96.12 231 LEU A N 1
ATOM 1726 C CA . LEU A 1 231 ? -18.147 -6.657 18.826 1.00 96.12 231 LEU A CA 1
ATOM 1727 C C . LEU A 1 231 ? -19.659 -6.694 18.538 1.00 96.12 231 LEU A C 1
ATOM 1729 O O . LEU A 1 231 ? -20.068 -6.350 17.426 1.00 96.12 231 LEU A O 1
ATOM 1733 N N . ARG A 1 232 ? -20.490 -7.119 19.502 1.00 94.81 232 ARG A N 1
ATOM 1734 C CA . ARG A 1 232 ? -21.959 -6.992 19.426 1.00 94.81 232 ARG A CA 1
ATOM 1735 C C . ARG A 1 232 ? -22.446 -5.613 19.848 1.00 94.81 232 ARG A C 1
ATOM 1737 O O . ARG A 1 232 ? -23.491 -5.180 19.382 1.00 94.81 232 ARG A O 1
ATOM 1744 N N . GLU A 1 233 ? -21.721 -4.957 20.750 1.00 95.12 233 GLU A N 1
ATOM 1745 C CA . GLU A 1 233 ? -22.093 -3.634 21.255 1.00 95.12 233 GLU A CA 1
ATOM 1746 C C . GLU A 1 233 ? -21.669 -2.539 20.287 1.00 95.12 233 GLU A C 1
ATOM 1748 O O . GLU A 1 233 ? -22.455 -1.644 19.988 1.00 95.12 233 GLU A O 1
ATOM 1753 N N . ARG A 1 234 ? -20.423 -2.600 19.803 1.00 95.69 234 ARG A N 1
ATOM 1754 C CA . ARG A 1 234 ? -19.894 -1.633 18.841 1.00 95.69 234 ARG A CA 1
ATOM 1755 C C . ARG A 1 234 ? -18.954 -2.307 17.842 1.00 95.69 234 ARG A C 1
ATOM 1757 O O . ARG A 1 234 ? -18.083 -3.075 18.253 1.00 95.69 234 ARG A O 1
ATOM 1764 N N . PRO A 1 235 ? -19.060 -1.981 16.543 1.00 97.50 235 PRO A N 1
ATOM 1765 C CA . PRO A 1 235 ? -18.114 -2.468 15.548 1.00 97.50 235 PRO A CA 1
ATOM 1766 C C . PRO A 1 235 ? -16.704 -1.924 15.801 1.00 97.50 235 PRO A C 1
ATOM 1768 O O . PRO A 1 235 ? -16.538 -0.801 16.279 1.00 97.50 235 PRO A O 1
ATOM 1771 N N . ALA A 1 236 ? -15.681 -2.684 15.420 1.00 98.06 236 ALA A N 1
ATOM 1772 C CA . ALA A 1 236 ? -14.287 -2.255 15.437 1.00 98.06 236 ALA A CA 1
ATOM 1773 C C . ALA A 1 236 ? -13.839 -1.839 14.029 1.00 98.06 236 ALA A C 1
ATOM 1775 O O . ALA A 1 236 ? -13.938 -2.619 13.082 1.00 98.06 236 ALA A O 1
ATOM 1776 N N . LEU A 1 237 ? -13.321 -0.617 13.889 1.00 98.44 237 LEU A N 1
ATOM 1777 C CA . LEU A 1 237 ? -12.701 -0.123 12.659 1.00 98.44 237 LEU A CA 1
ATOM 1778 C C . LEU A 1 237 ? -11.185 -0.286 12.770 1.00 98.44 237 LEU A C 1
ATOM 1780 O O . LEU A 1 237 ? -10.517 0.480 13.468 1.00 98.44 237 LEU A O 1
ATOM 1784 N N . LEU A 1 238 ? -10.647 -1.273 12.058 1.00 98.50 238 LEU A N 1
ATOM 1785 C CA . LEU A 1 238 ? -9.214 -1.493 11.951 1.00 98.50 238 LEU A CA 1
ATOM 1786 C C . LEU A 1 238 ? -8.582 -0.490 10.992 1.00 98.50 238 LEU A C 1
ATOM 1788 O O . LEU A 1 238 ? -9.053 -0.301 9.864 1.00 98.50 238 LEU A O 1
ATOM 1792 N N . PHE A 1 239 ? -7.469 0.102 11.407 1.00 98.38 239 PHE A N 1
ATOM 1793 C CA . PHE A 1 239 ? -6.702 1.024 10.579 1.00 98.38 239 PHE A CA 1
ATOM 1794 C C . PHE A 1 239 ? -5.205 0.982 10.901 1.00 98.38 239 PHE A C 1
ATOM 1796 O O . PHE A 1 239 ? -4.774 0.394 11.889 1.00 98.38 239 PHE A O 1
ATOM 1803 N N . SER A 1 240 ? -4.415 1.669 10.077 1.00 97.19 240 SER A N 1
ATOM 1804 C CA . SER A 1 240 ? -3.012 1.975 10.372 1.00 97.19 240 SER A CA 1
ATOM 1805 C C . SER A 1 240 ? -2.750 3.460 10.176 1.00 97.19 240 SER A C 1
ATOM 1807 O O . SER A 1 240 ? -3.340 4.098 9.294 1.00 97.19 240 SER A O 1
ATOM 1809 N N . TRP A 1 241 ? -1.836 4.030 10.962 1.00 96.25 241 TRP A N 1
ATOM 1810 C CA . TRP A 1 241 ? -1.572 5.468 10.903 1.00 96.25 241 TRP A CA 1
ATOM 1811 C C . TRP A 1 241 ? -1.024 5.925 9.537 1.00 96.25 241 TRP A C 1
ATOM 1813 O O . TRP A 1 241 ? -1.351 7.010 9.063 1.00 96.25 241 TRP A O 1
ATOM 1823 N N . TRP A 1 242 ? -0.289 5.057 8.842 1.00 90.31 242 TRP A N 1
ATOM 1824 C CA . TRP A 1 242 ? 0.288 5.302 7.515 1.00 90.31 242 TRP A CA 1
ATOM 1825 C C . TRP A 1 242 ? -0.656 4.953 6.347 1.00 90.31 242 TRP A C 1
ATOM 1827 O O . TRP A 1 242 ? -0.341 5.196 5.183 1.00 90.31 242 TRP A O 1
ATOM 1837 N N . CYS A 1 243 ? -1.817 4.355 6.625 1.00 91.31 243 CYS A N 1
ATOM 1838 C CA . CYS A 1 243 ? -2.773 3.943 5.599 1.00 91.31 243 CYS A CA 1
ATOM 1839 C C . CYS A 1 243 ? -3.610 5.145 5.130 1.00 91.31 243 CYS A C 1
ATOM 1841 O O . CYS A 1 243 ? -4.519 5.583 5.834 1.00 91.31 243 CYS A O 1
ATOM 1843 N N . SER A 1 244 ? -3.333 5.654 3.927 1.00 86.25 244 SER A N 1
ATOM 1844 C CA . SER A 1 244 ? -4.085 6.756 3.299 1.00 86.25 244 SER A CA 1
ATOM 1845 C C . SER A 1 244 ? -5.549 6.398 3.019 1.00 86.25 244 SER A C 1
ATOM 1847 O O . SER A 1 244 ? -6.455 7.193 3.250 1.00 86.25 244 SER A O 1
ATOM 1849 N N . SER A 1 245 ? -5.818 5.161 2.592 1.00 86.56 245 SER A N 1
ATOM 1850 C CA . SER A 1 245 ? -7.193 4.677 2.372 1.00 86.56 245 SER A CA 1
ATOM 1851 C C . SER A 1 245 ? -8.034 4.666 3.656 1.00 86.56 245 SER A C 1
ATOM 1853 O O . SER A 1 245 ? -9.262 4.737 3.595 1.00 86.56 245 SER A O 1
ATOM 1855 N N . CYS A 1 246 ? -7.386 4.611 4.821 1.00 95.38 246 CYS A N 1
ATOM 1856 C CA . CYS A 1 246 ? -8.039 4.624 6.120 1.00 95.38 246 CYS A CA 1
ATOM 1857 C C . CYS A 1 246 ? -8.518 6.029 6.519 1.00 95.38 246 CYS A C 1
ATOM 1859 O O . CYS A 1 246 ? -9.474 6.135 7.283 1.00 95.38 246 CYS A O 1
ATOM 1861 N N . ASP A 1 247 ? -7.927 7.099 5.970 1.00 92.44 247 ASP A N 1
ATOM 1862 C CA . ASP A 1 247 ? -8.298 8.491 6.279 1.00 92.44 247 ASP A CA 1
ATOM 1863 C C . ASP A 1 247 ? -9.772 8.752 5.966 1.00 92.44 247 ASP A C 1
ATOM 1865 O O . ASP A 1 247 ? -10.497 9.368 6.748 1.00 92.44 247 ASP A O 1
ATOM 1869 N N . ARG A 1 248 ? -10.240 8.216 4.834 1.00 91.88 248 ARG A N 1
ATOM 1870 C CA . ARG A 1 248 ? -11.635 8.343 4.417 1.00 91.88 248 ARG A CA 1
ATOM 1871 C C . ARG A 1 248 ? -12.579 7.610 5.370 1.00 91.88 248 ARG A C 1
ATOM 1873 O O . ARG A 1 248 ? -13.586 8.185 5.764 1.00 91.88 248 ARG A O 1
ATOM 1880 N N . ALA A 1 249 ? -12.252 6.377 5.761 1.00 96.56 249 ALA A N 1
ATOM 1881 C CA . ALA A 1 249 ? -13.074 5.600 6.691 1.00 96.56 249 ALA A CA 1
ATOM 1882 C C . ALA A 1 249 ? -13.153 6.266 8.076 1.00 96.56 249 ALA A C 1
ATOM 1884 O O . ALA A 1 249 ? -14.240 6.405 8.630 1.00 96.56 249 ALA A O 1
ATOM 1885 N N . LEU A 1 250 ? -12.022 6.759 8.596 1.00 97.81 250 LEU A N 1
ATOM 1886 C CA . LEU A 1 250 ? -11.971 7.503 9.859 1.00 97.81 250 LEU A CA 1
ATOM 1887 C C . LEU A 1 250 ? -12.781 8.807 9.785 1.00 97.81 250 LEU A C 1
ATOM 1889 O O . LEU A 1 250 ? -13.535 9.114 10.704 1.00 97.81 250 LEU A O 1
ATOM 1893 N N . SER A 1 251 ? -12.676 9.559 8.683 1.00 96.44 251 SER A N 1
ATOM 1894 C CA . SER A 1 251 ? -13.435 10.801 8.491 1.00 96.44 251 SER A CA 1
ATOM 1895 C C . SER A 1 251 ? -14.947 10.568 8.461 1.00 96.44 251 SER A C 1
ATOM 1897 O O . SER A 1 251 ? -15.690 11.331 9.076 1.00 96.44 251 SER A O 1
ATOM 1899 N N . GLU A 1 252 ? -15.413 9.510 7.792 1.00 97.00 252 GLU A N 1
ATOM 1900 C CA . GLU A 1 252 ? -16.836 9.155 7.796 1.00 97.00 252 GLU A CA 1
ATOM 1901 C C . GLU A 1 252 ? -17.291 8.652 9.173 1.00 97.00 252 GLU A C 1
ATOM 1903 O O . GLU A 1 252 ? -18.364 9.038 9.632 1.00 97.00 252 GLU A O 1
ATOM 1908 N N . ALA A 1 253 ? -16.451 7.898 9.892 1.00 97.69 253 ALA A N 1
ATOM 1909 C CA . ALA A 1 253 ? -16.749 7.471 11.259 1.00 97.69 253 ALA A CA 1
ATOM 1910 C C . ALA A 1 253 ? -16.965 8.668 12.200 1.00 97.69 253 ALA A C 1
ATOM 1912 O O . ALA A 1 253 ? -17.871 8.645 13.028 1.00 97.69 253 ALA A O 1
ATOM 1913 N N . ILE A 1 254 ? -16.189 9.750 12.051 1.00 97.25 254 ILE A N 1
ATOM 1914 C CA . ILE A 1 254 ? -16.316 10.958 12.888 1.00 97.25 254 ILE A CA 1
ATOM 1915 C C . ILE A 1 254 ? -17.685 11.628 12.701 1.00 97.25 254 ILE A C 1
ATOM 1917 O O . ILE A 1 254 ? -18.239 12.184 13.653 1.00 97.25 254 ILE A O 1
ATOM 1921 N N . LYS A 1 255 ? -18.250 11.561 11.491 1.00 96.81 255 LYS A N 1
ATOM 1922 C CA . LYS A 1 255 ? -19.551 12.162 11.161 1.00 96.81 255 LYS A CA 1
ATOM 1923 C C . LYS A 1 255 ? -20.732 11.387 11.748 1.00 96.81 255 LYS A C 1
ATOM 1925 O O . LYS A 1 255 ? -21.830 11.935 11.812 1.00 96.81 255 LYS A O 1
ATOM 1930 N N . MET A 1 256 ? -20.531 10.139 12.173 1.00 96.75 256 MET A N 1
ATOM 1931 C CA . MET A 1 256 ? -21.582 9.339 12.799 1.00 96.75 256 MET A CA 1
ATOM 1932 C C . MET A 1 256 ? -21.912 9.863 14.210 1.00 96.75 256 MET A C 1
ATOM 1934 O O . MET A 1 256 ? -21.032 10.423 14.883 1.00 96.75 256 MET A O 1
ATOM 1938 N N . PRO A 1 257 ? -23.154 9.658 14.694 1.00 95.88 257 PRO A N 1
ATOM 1939 C CA . PRO A 1 257 ? -23.505 9.890 16.094 1.00 95.88 257 PRO A CA 1
ATOM 1940 C C . PRO A 1 257 ? -22.562 9.116 17.029 1.00 95.88 257 PRO A C 1
ATOM 1942 O O . PRO A 1 257 ? -22.249 7.968 16.701 1.00 95.8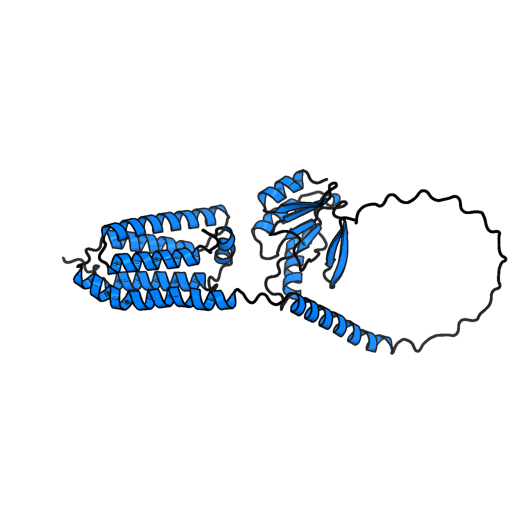8 257 PRO A O 1
ATOM 1945 N N . PRO A 1 258 ? -22.099 9.695 18.158 1.00 95.19 258 PRO A N 1
ATOM 1946 C CA . PRO A 1 258 ? -21.127 9.068 19.061 1.00 95.19 258 PRO A CA 1
ATOM 1947 C C . PRO A 1 258 ? -21.445 7.620 19.449 1.00 95.19 258 PRO A C 1
ATOM 1949 O O . PRO A 1 258 ? -20.534 6.802 19.553 1.00 95.19 258 PRO A O 1
ATOM 1952 N N . GLU A 1 259 ? -22.727 7.296 19.598 1.00 94.62 259 GLU A N 1
ATOM 1953 C CA . GLU A 1 259 ? -23.241 5.988 20.009 1.00 94.62 259 GLU A CA 1
ATOM 1954 C C . GLU A 1 259 ? -23.077 4.924 18.916 1.00 94.62 259 GLU A C 1
ATOM 1956 O O . GLU A 1 259 ? -22.925 3.747 19.223 1.00 94.62 259 GLU A O 1
ATOM 1961 N N . ARG A 1 260 ? -23.064 5.339 17.642 1.00 95.75 260 ARG A N 1
ATOM 1962 C CA . ARG A 1 260 ? -22.919 4.459 16.470 1.00 95.75 260 ARG A CA 1
ATOM 1963 C C . ARG A 1 260 ? -21.508 4.454 15.888 1.00 95.75 260 ARG A C 1
ATOM 1965 O O . ARG A 1 260 ? -21.254 3.778 14.894 1.00 95.75 260 ARG A O 1
ATOM 1972 N N . ARG A 1 261 ? -20.576 5.231 16.451 1.00 96.94 261 ARG A N 1
ATOM 1973 C CA . ARG A 1 261 ? -19.199 5.271 15.940 1.00 96.94 261 ARG A CA 1
ATOM 1974 C C . ARG A 1 261 ? -18.540 3.909 16.143 1.00 96.94 261 ARG A C 1
ATOM 1976 O O . ARG A 1 261 ? -18.600 3.383 17.259 1.00 96.94 261 ARG A O 1
ATOM 1983 N N . PRO A 1 262 ? -17.830 3.359 15.148 1.00 97.94 262 PRO A N 1
ATOM 1984 C CA . PRO A 1 262 ? -16.977 2.212 15.401 1.00 97.94 262 PRO A CA 1
ATOM 1985 C C . PRO A 1 262 ? -15.851 2.576 16.374 1.00 97.94 262 PRO A C 1
ATOM 1987 O O . PRO A 1 262 ? -15.415 3.728 16.449 1.00 97.94 262 PRO A O 1
ATOM 1990 N N . VAL A 1 263 ? -15.384 1.590 17.131 1.00 98.06 263 VAL A N 1
ATOM 1991 C CA . VAL A 1 263 ? -14.206 1.714 17.989 1.00 98.06 263 VAL A CA 1
ATOM 1992 C C . VAL A 1 263 ? -12.957 1.695 17.098 1.00 98.06 263 VAL A C 1
ATOM 1994 O O . VAL A 1 263 ? -12.781 0.734 16.345 1.00 98.06 263 VAL A O 1
ATOM 1997 N N . PRO A 1 264 ? -12.089 2.722 17.135 1.00 98.31 264 PRO A N 1
ATOM 1998 C CA . PRO A 1 264 ? -10.868 2.726 16.340 1.00 98.31 264 PRO A CA 1
ATOM 1999 C C . PRO A 1 264 ? -9.841 1.751 16.931 1.00 98.31 264 PRO A C 1
ATOM 2001 O O . PRO A 1 264 ? -9.456 1.861 18.097 1.00 98.31 264 PRO A O 1
ATOM 2004 N N . VAL A 1 265 ? -9.368 0.812 16.109 1.00 98.38 265 VAL A N 1
ATOM 2005 C CA . VAL A 1 265 ? -8.354 -0.178 16.493 1.00 98.38 265 VAL A CA 1
ATOM 2006 C C . VAL A 1 265 ? -7.176 -0.109 15.521 1.00 98.38 265 VAL A C 1
ATOM 2008 O O . VAL A 1 265 ? -7.288 -0.435 14.342 1.00 98.38 265 VAL A O 1
ATOM 2011 N N . ALA A 1 266 ? -6.025 0.336 16.005 1.00 97.94 266 ALA A N 1
ATOM 2012 C CA . ALA A 1 266 ? -4.803 0.431 15.229 1.00 97.94 266 ALA A CA 1
ATOM 2013 C C . ALA A 1 266 ? -4.088 -0.925 15.128 1.00 97.94 266 ALA A C 1
ATOM 2015 O O . ALA A 1 266 ? -3.972 -1.672 16.101 1.00 97.94 266 ALA A O 1
ATOM 2016 N N . THR A 1 267 ? -3.586 -1.236 13.939 1.00 97.25 267 THR A N 1
ATOM 2017 C CA . THR A 1 267 ? -2.844 -2.467 13.649 1.00 97.25 267 THR A CA 1
ATOM 2018 C C . THR A 1 267 ? -1.865 -2.262 12.481 1.00 97.25 267 THR A C 1
ATOM 2020 O O . THR A 1 267 ? -1.725 -1.143 11.980 1.00 97.25 267 THR A O 1
ATOM 2023 N N . TYR A 1 268 ? -1.166 -3.317 12.048 1.00 92.44 268 TYR A N 1
ATOM 2024 C CA . TYR A 1 268 ? -0.117 -3.289 11.015 1.00 92.44 268 TYR A CA 1
ATOM 2025 C C . TYR A 1 268 ? 0.966 -2.220 11.260 1.00 92.44 268 TYR A C 1
ATOM 2027 O O . TYR A 1 268 ? 1.234 -1.354 10.420 1.00 92.44 268 TYR A O 1
ATOM 2035 N N . PHE A 1 269 ? 1.597 -2.266 12.433 1.00 92.06 269 PHE A N 1
ATOM 2036 C CA . PHE A 1 269 ? 2.714 -1.382 12.780 1.00 92.06 269 PHE A CA 1
ATOM 2037 C C . PHE A 1 269 ? 3.944 -1.681 11.912 1.00 92.06 269 PHE A C 1
ATOM 2039 O O . PHE A 1 269 ? 4.325 -2.844 11.761 1.00 92.06 269 PHE A O 1
ATOM 2046 N N . ARG A 1 270 ? 4.552 -0.637 11.328 1.00 84.75 270 ARG A N 1
ATOM 2047 C CA . ARG A 1 270 ? 5.697 -0.781 10.405 1.00 84.75 270 ARG A CA 1
ATOM 2048 C C . ARG A 1 270 ? 7.005 -1.005 11.143 1.00 84.75 270 ARG A C 1
ATOM 2050 O O . ARG A 1 270 ? 7.832 -1.794 10.698 1.00 84.75 270 ARG A O 1
ATOM 2057 N N . ASP A 1 271 ? 7.184 -0.293 12.248 1.00 85.06 271 ASP A N 1
ATOM 2058 C CA . ASP A 1 271 ? 8.390 -0.351 13.062 1.00 85.06 271 ASP A CA 1
ATOM 2059 C C . ASP A 1 271 ? 8.060 -0.940 14.432 1.00 85.06 271 ASP A C 1
ATOM 2061 O O . ASP A 1 271 ? 7.705 -0.234 15.375 1.00 85.06 271 ASP A O 1
ATOM 2065 N N . ARG A 1 272 ? 8.163 -2.268 14.537 1.00 81.62 272 ARG A N 1
ATOM 2066 C CA . ARG A 1 272 ? 7.923 -2.970 15.805 1.00 81.62 272 ARG A CA 1
ATOM 2067 C C . ARG A 1 272 ? 8.984 -2.656 16.863 1.00 81.62 272 ARG A C 1
ATOM 2069 O O . ARG A 1 272 ? 8.683 -2.778 18.043 1.00 81.62 272 ARG A O 1
ATOM 2076 N N . ASN A 1 273 ? 10.175 -2.203 16.463 1.00 80.56 273 ASN A N 1
ATOM 2077 C CA . ASN A 1 273 ? 11.227 -1.795 17.398 1.00 80.56 273 ASN A CA 1
ATOM 2078 C C . ASN A 1 273 ? 10.953 -0.411 18.005 1.00 80.56 273 ASN A C 1
ATOM 2080 O O . ASN A 1 273 ? 11.589 -0.029 18.983 1.00 80.56 273 ASN A O 1
ATOM 2084 N N . ASN A 1 274 ? 10.011 0.342 17.433 1.00 89.31 274 ASN A N 1
ATOM 2085 C CA . ASN A 1 274 ? 9.569 1.636 17.933 1.00 89.31 274 ASN A CA 1
ATOM 2086 C C . ASN A 1 274 ? 8.040 1.682 18.071 1.00 89.31 274 ASN A C 1
ATOM 2088 O O . ASN A 1 274 ? 7.369 2.621 17.631 1.00 89.31 274 ASN A O 1
ATOM 2092 N N . LEU A 1 275 ? 7.484 0.636 18.691 1.00 89.50 275 LEU A N 1
ATOM 2093 C CA . LEU A 1 275 ? 6.043 0.463 18.844 1.00 89.50 275 LEU A CA 1
ATOM 2094 C C . LEU A 1 275 ? 5.384 1.659 19.546 1.00 89.50 275 LEU A C 1
ATOM 2096 O O . LEU A 1 275 ? 4.287 2.056 19.167 1.00 89.50 275 LEU A O 1
ATOM 2100 N N . GLN A 1 276 ? 6.064 2.290 20.507 1.00 91.75 276 GLN A N 1
ATOM 2101 C CA . GLN A 1 276 ? 5.520 3.448 21.217 1.00 91.75 276 GLN A CA 1
ATOM 2102 C C . GLN A 1 276 ? 5.280 4.650 20.291 1.00 91.75 276 GLN A C 1
ATOM 2104 O O . GLN A 1 276 ? 4.233 5.293 20.376 1.00 91.75 276 GLN A O 1
ATOM 2109 N N . ALA A 1 277 ? 6.206 4.940 19.369 1.00 92.44 277 ALA A N 1
ATOM 2110 C CA . ALA A 1 277 ? 6.006 6.004 18.387 1.00 92.44 277 ALA A CA 1
ATOM 2111 C C . ALA A 1 277 ? 4.884 5.654 17.396 1.00 92.44 277 ALA A C 1
ATOM 2113 O O . ALA A 1 277 ? 4.102 6.523 17.007 1.00 92.44 277 ALA A O 1
ATOM 2114 N N . GLU A 1 278 ? 4.773 4.384 17.002 1.00 92.94 278 GLU A N 1
ATOM 2115 C CA . GLU A 1 278 ? 3.694 3.899 16.136 1.00 92.94 278 GLU A CA 1
ATOM 2116 C C . GLU A 1 278 ? 2.312 4.000 16.817 1.00 92.94 278 GLU A C 1
ATOM 2118 O O . GLU A 1 278 ? 1.336 4.429 16.189 1.00 92.94 278 GLU A O 1
ATOM 2123 N N . ILE A 1 279 ? 2.233 3.663 18.109 1.00 94.31 279 ILE A N 1
ATOM 2124 C CA . ILE A 1 279 ? 1.050 3.837 18.964 1.00 94.31 279 ILE A CA 1
ATOM 2125 C C . ILE A 1 279 ? 0.680 5.317 19.036 1.00 94.31 279 ILE A C 1
ATOM 2127 O O . ILE A 1 279 ? -0.462 5.672 18.747 1.00 94.31 279 ILE A O 1
ATOM 2131 N N . GLN A 1 280 ? 1.640 6.196 19.335 1.00 95.19 280 GLN A N 1
ATOM 2132 C CA . GLN A 1 280 ? 1.393 7.635 19.428 1.00 95.19 280 GLN A CA 1
ATOM 2133 C C . GLN A 1 280 ? 0.826 8.208 18.119 1.00 95.19 280 GLN A C 1
ATOM 2135 O O . GLN A 1 280 ? -0.202 8.883 18.141 1.00 95.19 280 GLN A O 1
ATOM 2140 N N . ARG A 1 281 ? 1.422 7.884 16.963 1.00 95.94 281 ARG A N 1
ATOM 2141 C CA . ARG A 1 281 ? 0.907 8.322 15.649 1.00 95.94 281 ARG A CA 1
ATOM 2142 C C . ARG A 1 281 ? -0.512 7.817 15.385 1.00 95.94 281 ARG A C 1
ATOM 2144 O O . ARG A 1 281 ? -1.323 8.512 14.772 1.00 95.94 281 ARG A O 1
ATOM 2151 N N . SER A 1 282 ? -0.819 6.604 15.838 1.00 96.25 282 SER A N 1
ATOM 2152 C CA . SER A 1 282 ? -2.154 6.016 15.700 1.00 96.25 282 SER A CA 1
ATOM 2153 C C . SER A 1 282 ? -3.188 6.727 16.577 1.00 96.25 282 SER A C 1
ATOM 2155 O O . SER A 1 282 ? -4.290 7.001 16.098 1.00 96.25 282 SER A O 1
ATOM 2157 N N . GLN A 1 283 ? -2.818 7.093 17.811 1.00 96.69 283 GLN A N 1
ATOM 2158 C CA . GLN A 1 283 ? -3.642 7.921 18.700 1.00 96.69 283 GLN A CA 1
ATOM 2159 C C . GLN A 1 283 ? -3.928 9.283 18.070 1.00 96.69 283 GLN A C 1
ATOM 2161 O O . GLN A 1 283 ? -5.083 9.688 17.983 1.00 96.69 283 GLN A O 1
ATOM 2166 N N . GLU A 1 284 ? -2.897 9.972 17.577 1.00 95.25 284 GLU A N 1
ATOM 2167 C CA . GLU A 1 284 ? -3.042 11.288 16.947 1.00 95.25 284 GLU A CA 1
ATOM 2168 C C . GLU A 1 284 ? -4.021 11.232 15.765 1.00 95.25 284 GLU A C 1
ATOM 2170 O O . GLU A 1 284 ? -4.957 12.035 15.695 1.00 95.25 284 GLU A O 1
ATOM 2175 N N . LYS A 1 285 ? -3.873 10.226 14.892 1.00 95.25 285 LYS A N 1
ATOM 2176 C CA . LYS A 1 285 ? -4.687 10.067 13.681 1.00 95.25 285 LYS A CA 1
ATOM 2177 C C . LYS A 1 285 ? -6.179 9.856 13.948 1.00 95.25 285 LYS A C 1
ATOM 2179 O O . LYS A 1 285 ? -7.003 10.366 13.191 1.00 95.25 285 LYS A O 1
ATOM 2184 N N . ALA A 1 286 ? -6.534 9.086 14.975 1.00 95.44 286 ALA A N 1
ATOM 2185 C CA . ALA A 1 286 ? -7.924 8.710 15.253 1.00 95.44 286 ALA A CA 1
ATOM 2186 C C . ALA A 1 286 ? -8.481 9.314 16.556 1.00 95.44 286 ALA A C 1
ATOM 2188 O O . ALA A 1 286 ? -9.580 8.956 16.972 1.00 95.44 286 ALA A O 1
ATOM 2189 N N . SER A 1 287 ? -7.775 10.279 17.154 1.00 91.69 287 SER A N 1
ATOM 2190 C CA . SER A 1 287 ? -8.130 10.945 18.420 1.00 91.69 287 SER A CA 1
ATOM 2191 C C . SER A 1 287 ? -9.564 11.491 18.474 1.00 91.69 287 SER A C 1
ATOM 2193 O O . SER A 1 287 ? -10.201 11.474 19.525 1.00 91.69 287 SER A O 1
ATOM 2195 N N . LEU A 1 288 ? -10.111 11.931 17.337 1.00 92.31 288 LEU A N 1
ATOM 2196 C CA . LEU A 1 288 ? -11.473 12.472 17.235 1.00 92.31 288 LEU A CA 1
ATOM 2197 C C . LEU A 1 288 ? -12.583 11.413 17.380 1.00 92.31 288 LEU A C 1
ATOM 2199 O O . LEU A 1 288 ? -13.746 11.768 17.582 1.00 92.31 288 LEU A O 1
ATOM 2203 N N . LEU A 1 289 ? -12.249 10.124 17.278 1.00 91.50 289 LEU A N 1
ATOM 2204 C CA . LEU A 1 289 ? -13.186 9.011 17.468 1.00 91.50 289 LEU A CA 1
ATOM 2205 C C . LEU A 1 289 ? -13.260 8.525 18.922 1.00 91.50 289 LEU A C 1
ATOM 2207 O O . LEU A 1 289 ? -14.163 7.756 19.252 1.00 91.50 289 LEU A O 1
ATOM 2211 N N . GLY A 1 290 ? -12.355 8.991 19.786 1.00 94.25 290 GLY A N 1
ATOM 2212 C CA . GLY A 1 290 ? -12.210 8.535 21.166 1.00 94.25 290 GLY A CA 1
ATOM 2213 C C . GLY A 1 290 ? -10.923 7.729 21.380 1.00 94.25 290 GLY A C 1
ATOM 2214 O O . GLY A 1 290 ? -9.976 7.873 20.605 1.00 94.25 290 GLY A O 1
ATOM 2215 N N . PRO A 1 291 ? -10.860 6.899 22.439 1.00 96.19 291 PRO A N 1
ATOM 2216 C CA . PRO A 1 291 ? -9.692 6.072 22.725 1.00 96.19 291 PRO A CA 1
ATOM 2217 C C . PRO A 1 291 ? -9.381 5.119 21.570 1.00 96.19 291 PRO A C 1
ATOM 2219 O O . PRO A 1 291 ? -10.263 4.390 21.111 1.00 96.19 291 PRO A O 1
ATOM 2222 N N . VAL A 1 292 ? -8.123 5.108 21.126 1.00 97.69 292 VAL A N 1
ATOM 2223 C CA . VAL A 1 292 ? -7.635 4.150 20.130 1.00 97.69 292 VAL A CA 1
ATOM 2224 C C . VAL A 1 292 ? -7.066 2.932 20.845 1.00 97.69 292 VAL A C 1
ATOM 2226 O O . VAL A 1 292 ? -6.235 3.064 21.748 1.00 97.69 292 VAL A O 1
ATOM 2229 N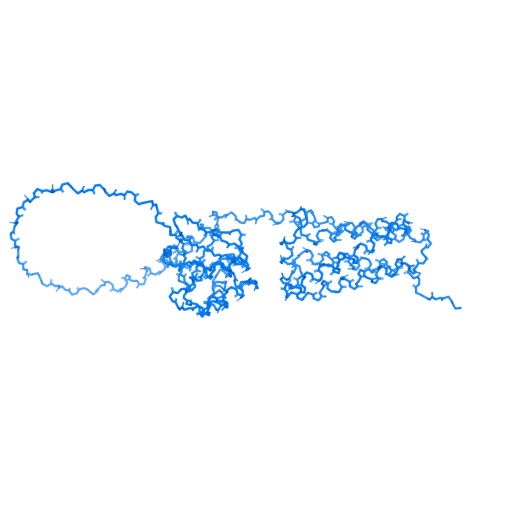 N . TYR A 1 293 ? -7.516 1.754 20.429 1.00 98.00 293 TYR A N 1
ATOM 2230 C CA . TYR A 1 293 ? -7.004 0.467 20.896 1.00 98.00 293 TYR A CA 1
ATOM 2231 C C . TYR A 1 293 ? -6.034 -0.116 19.874 1.00 98.00 293 TYR A C 1
ATOM 2233 O O . TYR A 1 293 ? -5.983 0.342 18.737 1.00 98.00 293 TYR A O 1
ATOM 2241 N N . HIS A 1 294 ? -5.264 -1.128 20.256 1.00 97.56 294 HIS A N 1
ATOM 2242 C CA . HIS A 1 294 ? -4.205 -1.678 19.414 1.00 97.56 294 HIS A CA 1
ATOM 2243 C C . HIS A 1 294 ? -4.275 -3.199 19.383 1.00 97.56 294 HIS A C 1
ATOM 2245 O O . HIS A 1 294 ? -4.482 -3.828 20.419 1.00 97.56 294 HIS A O 1
ATOM 2251 N N . VAL A 1 295 ? -4.061 -3.788 18.208 1.00 96.31 295 VAL A N 1
ATOM 2252 C CA . VAL A 1 295 ? -3.889 -5.238 18.047 1.00 96.31 295 VAL A CA 1
ATOM 2253 C C . VAL A 1 295 ? -2.607 -5.517 17.272 1.00 96.31 295 VAL A C 1
ATOM 2255 O O . VAL A 1 295 ? -2.380 -4.962 16.193 1.00 96.31 295 VAL A O 1
ATOM 2258 N N . LEU A 1 296 ? -1.748 -6.361 17.847 1.00 90.38 296 LEU A N 1
ATOM 2259 C CA . LEU A 1 296 ? -0.479 -6.757 17.229 1.00 90.38 296 LEU A CA 1
ATOM 2260 C C . LEU A 1 296 ? -0.700 -7.772 16.102 1.00 90.38 296 LEU A C 1
ATOM 2262 O O . LEU A 1 296 ? -0.035 -7.697 15.069 1.00 90.38 296 LEU A O 1
ATOM 2266 N N . GLU A 1 297 ? -1.665 -8.671 16.294 1.00 89.25 297 GLU A N 1
ATOM 2267 C CA . GLU A 1 297 ? -2.111 -9.645 15.303 1.00 89.25 297 GLU A CA 1
ATOM 2268 C C . GLU A 1 297 ? -3.438 -9.170 14.698 1.00 89.25 297 GLU A C 1
ATOM 2270 O O . GLU A 1 297 ? -4.465 -9.167 15.382 1.00 89.25 297 GLU A O 1
ATOM 2275 N N . PRO A 1 298 ? -3.436 -8.695 13.442 1.00 89.06 298 PRO A N 1
ATOM 2276 C CA . PRO A 1 298 ? -4.647 -8.209 12.801 1.00 89.06 298 PRO A CA 1
ATOM 2277 C C . PRO A 1 298 ? -5.613 -9.373 12.520 1.00 89.06 298 PRO A C 1
ATOM 2279 O O . PRO A 1 298 ? -5.232 -10.326 11.844 1.00 89.06 298 PRO A O 1
ATOM 2282 N N . PRO A 1 299 ? -6.890 -9.288 12.934 1.00 91.88 299 PRO A N 1
ATOM 2283 C CA . PRO A 1 299 ? -7.896 -10.320 12.656 1.00 91.88 299 PRO A CA 1
ATOM 2284 C C . PRO A 1 299 ? -8.488 -10.236 11.232 1.00 91.88 299 PRO A C 1
ATOM 2286 O O . PRO A 1 299 ? -9.491 -10.878 10.930 1.00 91.88 299 PRO A O 1
ATOM 2289 N N . ALA A 1 300 ? -7.908 -9.412 10.357 1.00 93.88 300 ALA A N 1
ATOM 2290 C CA . ALA A 1 300 ? -8.329 -9.217 8.972 1.00 93.88 300 ALA A CA 1
ATOM 2291 C C . ALA A 1 300 ? -7.096 -9.052 8.084 1.00 93.88 300 ALA A C 1
ATOM 2293 O O . ALA A 1 300 ? -6.112 -8.496 8.551 1.00 93.88 300 ALA A O 1
ATOM 2294 N N . GLU A 1 301 ? -7.169 -9.439 6.809 1.00 91.06 301 GLU A N 1
ATOM 2295 C CA . GLU A 1 301 ? -6.040 -9.448 5.852 1.00 91.06 301 GLU A CA 1
ATOM 2296 C C . GLU A 1 301 ? -5.550 -8.057 5.400 1.00 91.06 301 GLU A C 1
ATOM 2298 O O . GLU A 1 301 ? -4.563 -7.943 4.672 1.00 91.06 301 GLU A O 1
ATOM 2303 N N . GLY A 1 302 ? -6.225 -6.978 5.805 1.00 91.56 302 GLY A N 1
ATOM 2304 C CA . GLY A 1 302 ? -5.795 -5.626 5.468 1.00 91.56 302 GLY A CA 1
ATOM 2305 C C . GLY A 1 302 ? -6.593 -4.533 6.163 1.00 91.56 302 GLY A C 1
ATOM 2306 O O . GLY A 1 302 ? -7.522 -4.798 6.925 1.00 91.56 302 GLY A O 1
ATOM 2307 N N . VAL A 1 303 ? -6.220 -3.285 5.875 1.00 96.69 303 VAL A N 1
ATOM 2308 C CA . VAL A 1 303 ? -6.884 -2.077 6.377 1.00 96.69 303 VAL A CA 1
ATOM 2309 C C . VAL A 1 303 ? -7.213 -1.093 5.237 1.00 96.69 303 VAL A C 1
ATOM 2311 O O . VAL A 1 303 ? -6.483 -1.046 4.244 1.00 96.69 303 VAL A O 1
ATOM 2314 N N . PRO A 1 304 ? -8.283 -0.282 5.355 1.00 98.06 304 PRO A N 1
ATOM 2315 C CA . PRO A 1 304 ? -9.237 -0.282 6.464 1.00 98.06 304 PRO A CA 1
ATOM 2316 C C . PRO A 1 304 ? -10.093 -1.553 6.462 1.00 98.06 304 PRO A C 1
ATOM 2318 O O . PRO A 1 304 ? -10.396 -2.098 5.400 1.00 98.06 304 PRO A O 1
ATOM 2321 N N . ALA A 1 305 ? -10.470 -2.013 7.650 1.00 98.31 305 ALA A N 1
ATOM 2322 C CA . ALA A 1 305 ? -11.356 -3.156 7.836 1.00 98.31 305 ALA A CA 1
ATOM 2323 C C . ALA A 1 305 ? -12.385 -2.857 8.925 1.00 98.31 305 ALA A C 1
ATOM 2325 O O . ALA A 1 305 ? -12.076 -2.158 9.884 1.00 98.31 305 ALA A O 1
ATOM 2326 N N . LEU A 1 306 ? -13.599 -3.381 8.786 1.00 98.31 306 LEU A N 1
ATOM 2327 C CA . LEU A 1 306 ? -14.654 -3.258 9.789 1.00 98.31 306 LEU A CA 1
ATOM 2328 C C . LEU A 1 306 ? -15.034 -4.652 10.282 1.00 98.31 306 LEU A C 1
ATOM 2330 O O . LEU A 1 306 ? -15.325 -5.525 9.463 1.00 98.31 306 LEU A O 1
ATOM 2334 N N . LEU A 1 307 ? -15.019 -4.839 11.602 1.00 97.88 307 LEU A N 1
ATOM 2335 C CA . LEU A 1 307 ? -15.414 -6.072 12.274 1.00 97.88 307 LEU A CA 1
ATOM 2336 C C . LEU A 1 307 ? -16.635 -5.817 13.149 1.00 97.88 307 LEU A C 1
ATOM 2338 O O . LEU A 1 307 ? -16.673 -4.836 13.890 1.00 97.88 307 LEU A O 1
ATOM 2342 N N . TRP A 1 308 ? -17.611 -6.713 13.095 1.00 97.38 308 TRP A N 1
ATOM 2343 C CA . TRP A 1 308 ? -18.774 -6.703 13.983 1.00 97.38 308 TRP A CA 1
ATOM 2344 C C . TRP A 1 308 ? -19.301 -8.122 14.171 1.00 97.38 308 TRP A C 1
ATOM 2346 O O . TRP A 1 308 ? -18.890 -9.042 13.462 1.00 97.38 308 TRP A O 1
ATOM 2356 N N . HIS A 1 309 ? -20.208 -8.308 15.126 1.00 95.50 309 HIS A N 1
ATOM 2357 C CA . HIS A 1 309 ? -20.822 -9.607 15.363 1.00 95.50 309 HIS A CA 1
ATOM 2358 C C . HIS A 1 309 ? -22.352 -9.538 15.325 1.00 95.50 309 HIS A C 1
ATOM 2360 O O . HIS A 1 309 ? -22.974 -9.002 16.239 1.00 95.50 309 HIS A O 1
ATOM 2366 N N . ASP A 1 310 ? -22.967 -10.164 14.319 1.00 93.88 310 ASP A N 1
ATOM 2367 C CA . ASP A 1 310 ? -24.427 -10.202 14.096 1.00 93.88 310 ASP A CA 1
ATOM 2368 C C . ASP A 1 310 ? -25.043 -11.603 14.282 1.00 93.88 310 ASP A C 1
ATOM 2370 O O . ASP A 1 310 ? -26.067 -11.949 13.701 1.00 93.88 310 ASP A O 1
ATOM 2374 N N . GLY A 1 311 ? -24.399 -12.420 15.115 1.00 91.31 311 GLY A N 1
ATOM 2375 C CA . GLY A 1 311 ? -24.663 -13.857 15.249 1.00 91.31 311 GLY A CA 1
ATOM 2376 C C . GLY A 1 311 ? -23.460 -14.668 14.779 1.00 91.31 311 GLY A C 1
ATOM 2377 O O . GLY A 1 311 ? -23.171 -15.715 15.349 1.00 91.31 311 GLY A O 1
ATOM 2378 N N . GLU A 1 312 ? -22.704 -14.102 13.840 1.00 93.12 312 GLU A N 1
ATOM 2379 C CA . GLU A 1 312 ? -21.391 -14.564 13.403 1.00 93.12 312 GLU A CA 1
ATOM 2380 C C . GLU A 1 312 ? -20.419 -13.379 13.361 1.00 93.12 312 GLU A C 1
ATOM 2382 O O . GLU A 1 312 ? -20.836 -12.224 13.244 1.00 93.12 312 GLU A O 1
ATOM 2387 N N . LEU A 1 313 ? -19.115 -13.654 13.446 1.00 94.19 313 LEU A N 1
ATOM 2388 C CA . LEU A 1 313 ? -18.103 -12.632 13.197 1.00 94.19 313 LEU A CA 1
ATOM 2389 C C . LEU A 1 313 ? -18.129 -12.255 11.712 1.00 94.19 313 LEU A C 1
ATOM 2391 O O . LEU A 1 313 ? -17.895 -13.092 10.839 1.00 94.19 313 LEU A O 1
ATOM 2395 N N . ARG A 1 314 ? -18.393 -10.983 11.430 1.00 96.56 314 ARG A N 1
ATOM 2396 C CA . ARG A 1 314 ? -18.358 -10.406 10.090 1.00 96.56 314 ARG A CA 1
ATOM 2397 C C . ARG A 1 314 ? -17.137 -9.515 9.951 1.00 96.56 314 ARG A C 1
ATOM 2399 O O . ARG A 1 314 ? -16.821 -8.741 10.854 1.00 96.56 314 ARG A O 1
ATOM 2406 N N . THR A 1 315 ? -16.508 -9.590 8.784 1.00 97.12 315 THR A N 1
ATOM 2407 C CA . THR A 1 315 ? -15.353 -8.768 8.427 1.00 97.12 315 THR A CA 1
ATOM 2408 C C . THR A 1 315 ? -15.527 -8.263 7.003 1.00 97.12 315 THR A C 1
ATOM 2410 O O . THR A 1 315 ? -15.772 -9.052 6.090 1.00 97.12 315 THR A O 1
ATOM 2413 N N . VAL A 1 316 ? -15.357 -6.959 6.791 1.00 97.19 316 VAL A N 1
ATOM 2414 C CA . VAL A 1 316 ? -15.212 -6.375 5.448 1.00 97.19 316 VAL A CA 1
ATOM 2415 C C . VAL A 1 316 ? -13.909 -5.601 5.364 1.00 97.19 316 VAL A C 1
ATOM 2417 O O . VAL A 1 316 ? -13.554 -4.870 6.285 1.00 97.19 316 VAL A O 1
ATOM 2420 N N . VAL A 1 317 ? -13.199 -5.760 4.250 1.00 95.12 317 VAL A N 1
ATOM 2421 C CA . VAL A 1 317 ? -11.902 -5.123 3.999 1.00 95.12 317 VAL A CA 1
ATOM 2422 C C . VAL A 1 317 ? -12.030 -4.168 2.812 1.00 95.12 317 VAL A C 1
ATOM 2424 O O . VAL A 1 317 ? -12.716 -4.459 1.830 1.00 95.12 317 VAL A O 1
ATOM 2427 N N . GLY A 1 318 ? -11.345 -3.029 2.896 1.00 88.81 318 GLY A N 1
ATOM 2428 C CA . GLY A 1 318 ? -11.252 -2.028 1.840 1.00 88.81 318 GLY A CA 1
ATOM 2429 C C . GLY A 1 318 ? -12.177 -0.833 2.059 1.00 88.81 318 GLY A C 1
ATOM 2430 O O . GLY A 1 318 ? -13.297 -0.957 2.546 1.00 88.81 318 GLY A O 1
ATOM 2431 N N . ALA A 1 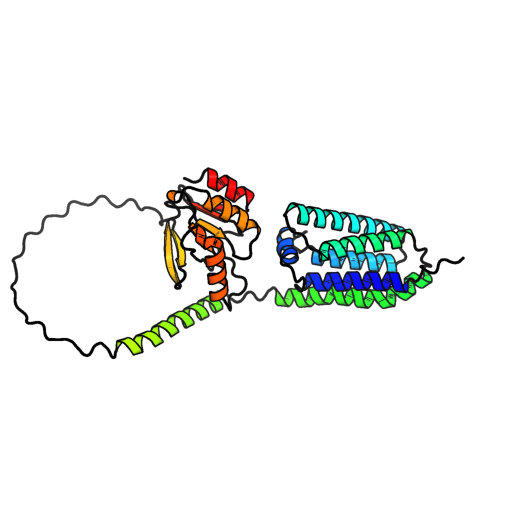319 ? -11.707 0.354 1.667 1.00 87.94 319 ALA A N 1
ATOM 2432 C CA . ALA A 1 319 ? -12.375 1.614 1.994 1.00 87.94 319 ALA A CA 1
ATOM 2433 C C . ALA A 1 319 ? -13.828 1.683 1.495 1.00 87.94 319 ALA A C 1
ATOM 2435 O O . ALA A 1 319 ? -14.698 2.096 2.247 1.00 87.94 319 ALA A O 1
ATOM 2436 N N . ALA A 1 320 ? -14.116 1.263 0.259 1.00 85.94 320 ALA A N 1
ATOM 2437 C CA . ALA A 1 320 ? -15.480 1.314 -0.276 1.00 85.94 320 ALA A CA 1
ATOM 2438 C C . ALA A 1 320 ? -16.445 0.393 0.494 1.00 85.94 320 ALA A C 1
ATOM 2440 O O . ALA A 1 320 ? -17.513 0.840 0.899 1.00 85.94 320 ALA A O 1
ATOM 2441 N N . SER A 1 321 ? -16.035 -0.854 0.742 1.00 93.69 321 SER A N 1
ATOM 2442 C CA . SER A 1 321 ? -16.830 -1.854 1.464 1.00 93.69 321 SER A CA 1
ATOM 2443 C C . SER A 1 321 ? -17.062 -1.464 2.923 1.00 93.69 321 SER A C 1
ATOM 2445 O O . SER A 1 321 ? -18.158 -1.639 3.441 1.00 93.69 321 SER A O 1
ATOM 2447 N N . VAL A 1 322 ? -16.044 -0.896 3.582 1.00 97.38 322 VAL A N 1
ATOM 2448 C CA . VAL A 1 322 ? -16.155 -0.392 4.959 1.00 97.38 322 VAL A CA 1
ATOM 2449 C C . VAL A 1 322 ? -17.176 0.740 5.048 1.00 97.38 322 VAL A C 1
ATOM 2451 O O . VAL A 1 322 ? -18.011 0.729 5.946 1.00 97.38 322 VAL A O 1
ATOM 2454 N N . LEU A 1 323 ? -17.144 1.697 4.116 1.00 95.44 323 LEU A N 1
ATOM 2455 C CA . LEU A 1 323 ? -18.091 2.816 4.113 1.00 95.44 323 LEU A CA 1
ATOM 2456 C C . LEU A 1 323 ? -19.534 2.366 3.883 1.00 95.44 323 LEU A C 1
ATOM 2458 O O . LEU A 1 323 ? -20.439 2.881 4.534 1.00 95.44 323 LEU A O 1
ATOM 2462 N N . ASP A 1 324 ? -19.737 1.408 2.980 1.00 95.19 324 ASP A N 1
ATOM 2463 C CA . ASP A 1 324 ? -21.052 0.814 2.746 1.00 95.19 324 ASP A CA 1
ATOM 2464 C C . ASP A 1 324 ? -21.548 0.060 3.989 1.00 95.19 324 ASP A C 1
ATOM 2466 O O . ASP A 1 324 ? -22.664 0.286 4.456 1.00 95.19 324 ASP A O 1
ATOM 2470 N N . ALA A 1 325 ? -20.694 -0.757 4.613 1.00 97.12 325 ALA A N 1
ATOM 2471 C CA . ALA A 1 325 ? -21.048 -1.487 5.827 1.00 97.12 325 ALA A CA 1
ATOM 2472 C C . ALA A 1 325 ? -21.390 -0.551 6.998 1.00 97.12 325 ALA A C 1
ATOM 2474 O O . ALA A 1 325 ? -22.400 -0.756 7.665 1.00 97.12 325 ALA A O 1
ATOM 2475 N N . MET A 1 326 ? -20.624 0.522 7.219 1.00 97.06 326 MET A N 1
ATOM 2476 C CA . MET A 1 326 ? -20.883 1.487 8.300 1.00 97.06 326 MET A CA 1
ATOM 2477 C C . MET A 1 326 ? -22.267 2.149 8.224 1.00 97.06 326 MET A C 1
ATOM 2479 O O . MET A 1 326 ? -22.783 2.590 9.249 1.00 97.06 326 MET A O 1
ATOM 2483 N N . ALA A 1 327 ? -22.890 2.210 7.043 1.00 94.69 327 ALA A N 1
ATOM 2484 C CA . ALA A 1 327 ? -24.253 2.720 6.902 1.00 94.69 327 ALA A CA 1
ATOM 2485 C C . ALA A 1 327 ? -25.320 1.755 7.459 1.00 94.69 327 ALA A C 1
ATOM 2487 O O . ALA A 1 327 ? -26.403 2.197 7.850 1.00 94.69 327 ALA A O 1
ATOM 2488 N N . HIS A 1 328 ? -25.008 0.458 7.521 1.00 94.81 328 HIS A N 1
ATOM 2489 C CA . HIS A 1 328 ? -25.953 -0.621 7.814 1.00 94.81 328 HIS A CA 1
ATOM 2490 C C . HIS A 1 328 ? -25.683 -1.342 9.137 1.00 94.81 328 HIS A C 1
ATOM 2492 O O . HIS A 1 328 ? -26.575 -2.020 9.643 1.00 94.81 328 HIS A O 1
ATOM 2498 N N . VAL A 1 329 ? -24.475 -1.214 9.693 1.00 91.19 329 VAL A N 1
ATOM 2499 C CA . VAL A 1 329 ? -24.145 -1.825 10.984 1.00 91.19 329 VAL A CA 1
ATOM 2500 C C . VAL A 1 329 ? -24.995 -1.172 12.092 1.00 91.19 329 VAL A C 1
ATOM 2502 O O . VAL A 1 329 ? -25.157 0.060 12.075 1.00 91.19 329 VAL A O 1
ATOM 2505 N N . PRO A 1 330 ? -25.595 -1.988 12.985 1.00 72.88 330 PRO A N 1
ATOM 2506 C CA . PRO A 1 330 ? -26.493 -1.527 14.045 1.00 72.88 330 PRO A CA 1
ATOM 2507 C C . PRO A 1 330 ? -25.901 -0.412 14.913 1.00 72.88 330 PRO A C 1
ATOM 2509 O O . PRO A 1 330 ? -24.681 -0.445 15.189 1.00 72.88 330 PRO A O 1
#